Protein AF-A0A8K1FCR8-F1 (afdb_monomer)

Foldseek 3Di:
DDDDDDDDDDDDDDDPPDDPVVVVVVVVVPPPQPPQKAKAKDWDWDDDPNDIFIKIWIWIARPLVRFIAIDIDGLVLLVVLLVQLLVQLVPCPDPLSVVVNVVSVPQDRPDDPPVCCPPPVNVVVSRVSSRVNLRVLVSCLLVVSCPVPPSSNVSSCCSNACVRRVHDPCSRRPDCPVVVVVVVVVVVVVVVVVCVVVVPPPPPDDDDDDDDDDDDDPDDPDDQDPQADPPPRHGPVPDPPDPVPPPPDDDPDDDDDDDDDPQADPPPRDGPVPDPVPVPPDDDDDDDDDDDDDDDDDDDD

Solvent-accessible surface area (backbone atoms only — not comparable to full-atom values): 19787 Å² total; per-residue (Å²): 134,89,82,88,87,82,90,80,90,74,88,76,84,87,82,92,79,84,78,69,74,70,57,63,62,61,67,69,70,67,79,82,65,88,61,45,55,45,50,48,52,49,78,47,84,47,72,57,96,92,45,76,47,61,42,33,40,38,43,37,32,24,64,76,80,65,26,72,50,75,38,79,43,42,69,68,51,58,54,48,49,56,49,53,53,39,64,68,28,70,76,70,86,48,69,62,33,47,55,48,35,54,57,64,66,66,59,80,70,83,75,90,47,87,92,53,61,82,38,68,71,54,44,50,55,46,36,56,44,51,23,54,51,52,32,53,58,51,44,42,58,74,70,45,65,34,75,93,32,67,69,50,35,55,53,50,48,46,48,46,37,45,69,66,52,68,41,59,67,57,64,57,59,52,68,60,64,65,57,52,51,53,53,48,53,51,48,52,51,50,50,53,50,50,39,60,70,68,68,54,76,73,87,71,78,84,82,87,78,87,84,80,92,76,81,89,76,80,81,69,81,86,84,70,58,94,61,37,34,90,86,77,70,35,45,57,94,73,53,82,76,76,78,84,76,80,80,86,83,86,86,88,79,91,80,92,80,79,87,78,82,84,55,53,35,98,87,72,79,30,45,66,94,71,35,67,87,69,67,75,78,67,88,77,89,90,82,87,82,88,86,81,92,84,78,92,81,84,83,89,130

InterPro domains:
  IPR001683 Phox homology [PF00787] (67-142)
  IPR001683 Phox homology [PS50195] (34-171)
  IPR036871 PX domain superfamily [G3DSA:3.30.1520.10] (35-172)
  IPR036871 PX domain superfamily [SSF64268] (35-144)

Radius of gyration: 33.46 Å; Cα contacts (8 Å, |Δi|>4): 222; chains: 1; bounding box: 132×80×93 Å

Secondary structure (DSSP, 8-state):
-----------------SSSTTTTTTSSSSSS-TTSEEEEEEEEEEEETTEEEEEEEEEEEETTT--EEEEEEEHHHHHHHHHHHHHHHTT---HHHHHHHHHHHHS------TTTTT-HHHHHHHHHHHHHHHHHHHHHHHTTTTTT-HHHHHHHHIIIIIIIS---HHHHS--THHHHHHHHHHHHHHHHHHHHHTT-----------PPP------------TTB-TTT-SBGGG----STT--SS------PPP---TTB-TTTSSBGGG-HHHHTT----------------PPP-

Sequence (301 aa):
MAAKGEEGQRGWPGNWQTSAETTERHDKETMYDEDVIAVSITASKESAADQKYTMYTAFVRNLASGSKVIVRRRYSDFFKLRKDLIDFVSWGHCKACDDYQQLISGYHFPRRRLLRSSQPGVVKERMDSLALFLRHVLRHIYFKTFDDCEHARLNVENRVLKEFMEIEYEDLFPRTTARAHILQALEEKRQLQQVKAAGLRAKSAAYAMQRPEAPQETTRPIVVDADTCHRCLQKWTHCYCNEEDDRIDMQRYRRPSTASDSSQCSRCDREWDQCYCCQQNSPTTSSVCSLSSRGRKVPVL

Organism: Pythium oligandrum (NCBI:txid41045)

Nearest PDB structures (foldseek):
  5exc-assembly1_C  TM=4.906E-01  e=7.043E-01  Dendronephthya sp. SSAL-2002
  2g5z-assembly1_A  TM=5.132E-01  e=7.924E-01  Aequorea victoria
  6lof-assembly1_D  TM=5.228E-01  e=8.914E-01  Zoanthus sp.
  6gp1-assembly1_A  TM=4.529E-01  e=6.641E-01  Lobophyllia hemprichii
  1xmz-assembly1_B  TM=5.052E-01  e=1.064E+00  Anemonia sulcata

Structure (mmCIF, N/CA/C/O backbone):
data_AF-A0A8K1FCR8-F1
#
_entry.id   AF-A0A8K1FCR8-F1
#
loop_
_atom_site.group_PDB
_atom_site.id
_atom_site.type_symbol
_atom_site.label_atom_id
_atom_site.label_alt_id
_atom_site.label_comp_id
_atom_site.label_asym_id
_atom_site.label_entity_id
_atom_site.label_seq_id
_atom_site.pdbx_PDB_ins_code
_atom_site.Cartn_x
_atom_site.Cartn_y
_atom_site.Cartn_z
_atom_site.occupancy
_atom_site.B_iso_or_equiv
_atom_site.auth_seq_id
_atom_site.auth_comp_id
_atom_site.auth_asym_id
_atom_site.auth_atom_id
_atom_site.pdbx_PDB_model_num
ATOM 1 N N . MET A 1 1 ? 0.132 -57.540 -62.887 1.00 42.50 1 MET A N 1
ATOM 2 C CA . MET A 1 1 ? 1.497 -57.243 -63.377 1.00 42.50 1 MET A CA 1
ATOM 3 C C . MET A 1 1 ? 1.955 -56.004 -62.616 1.00 42.50 1 MET A C 1
ATOM 5 O O . MET A 1 1 ? 1.268 -55.003 -62.711 1.00 42.50 1 MET A O 1
ATOM 9 N N . ALA A 1 2 ? 2.763 -56.160 -61.557 1.00 43.69 2 ALA A N 1
ATOM 10 C C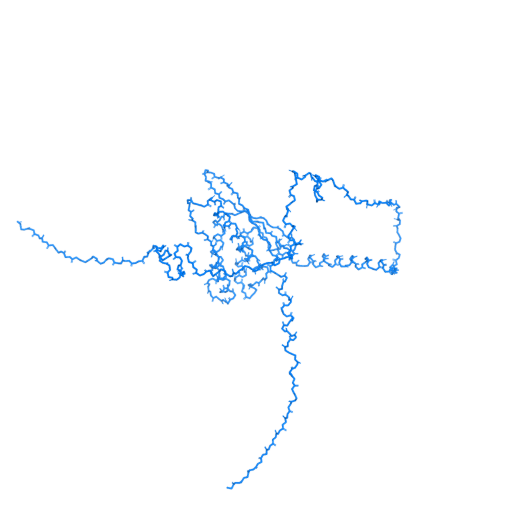A . ALA A 1 2 ? 4.232 -55.976 -61.569 1.00 43.69 2 ALA A CA 1
ATOM 11 C C . ALA A 1 2 ? 4.599 -54.555 -62.054 1.00 43.69 2 ALA A C 1
ATOM 13 O O . ALA A 1 2 ? 4.249 -54.221 -63.175 1.00 43.69 2 ALA A O 1
ATOM 14 N N . ALA A 1 3 ? 5.191 -53.652 -61.267 1.00 45.56 3 ALA A N 1
ATOM 15 C CA . ALA A 1 3 ? 6.544 -53.666 -60.683 1.00 45.56 3 ALA A CA 1
ATOM 16 C C . ALA A 1 3 ? 6.659 -52.459 -59.699 1.00 45.56 3 ALA A C 1
ATOM 18 O O . ALA A 1 3 ? 6.025 -51.441 -59.946 1.00 45.56 3 ALA A O 1
ATOM 19 N N . LYS A 1 4 ? 7.184 -52.604 -58.468 1.00 48.09 4 LYS A N 1
ATOM 20 C CA . LYS A 1 4 ? 8.591 -52.472 -57.992 1.00 48.09 4 LYS A CA 1
ATOM 21 C C . LYS A 1 4 ? 9.209 -51.054 -58.042 1.00 48.09 4 LYS A C 1
ATOM 23 O O . LYS A 1 4 ? 9.258 -50.458 -59.106 1.00 48.09 4 LYS A O 1
ATOM 28 N N . GLY A 1 5 ? 9.837 -50.683 -56.913 1.00 44.00 5 GLY A N 1
ATOM 29 C CA . GLY A 1 5 ? 10.927 -49.693 -56.762 1.00 44.00 5 GLY A CA 1
ATOM 30 C C . GLY A 1 5 ? 10.448 -48.291 -56.359 1.00 44.00 5 GLY A C 1
ATOM 31 O O . GLY A 1 5 ? 9.470 -47.827 -56.915 1.00 44.00 5 GLY A O 1
ATOM 32 N N . GLU A 1 6 ? 11.028 -47.558 -55.406 1.00 53.56 6 GLU A N 1
ATOM 33 C CA . GLU A 1 6 ? 12.378 -47.607 -54.835 1.00 53.56 6 GLU A CA 1
ATOM 34 C C . GLU A 1 6 ? 12.419 -47.037 -53.404 1.00 53.56 6 GLU A C 1
ATOM 36 O O . GLU A 1 6 ? 11.652 -46.150 -53.025 1.00 53.56 6 GLU A O 1
ATOM 41 N N . GLU A 1 7 ? 13.362 -47.575 -52.632 1.00 47.62 7 GLU A N 1
ATOM 42 C CA . GLU A 1 7 ? 13.852 -47.080 -51.349 1.00 47.62 7 GLU A CA 1
ATOM 43 C C . GLU A 1 7 ? 14.543 -45.716 -51.482 1.00 47.62 7 GLU A C 1
ATOM 45 O O . GLU A 1 7 ? 15.283 -45.457 -52.427 1.00 47.62 7 GLU A O 1
ATOM 50 N N . GLY A 1 8 ? 14.384 -44.873 -50.461 1.00 48.50 8 GLY A N 1
ATOM 51 C CA . GLY A 1 8 ? 15.126 -43.625 -50.308 1.00 48.50 8 GLY A CA 1
ATOM 52 C C . GLY A 1 8 ? 15.407 -43.322 -48.842 1.00 48.50 8 GLY A C 1
ATOM 53 O O . GLY A 1 8 ? 14.833 -42.397 -48.273 1.00 48.50 8 GLY A O 1
ATOM 54 N N . GLN A 1 9 ? 16.286 -44.115 -48.226 1.00 49.34 9 GLN A N 1
ATOM 55 C CA . GLN A 1 9 ? 16.904 -43.806 -46.936 1.00 49.34 9 GLN A CA 1
ATOM 56 C C . GLN A 1 9 ? 17.753 -42.529 -47.053 1.00 49.34 9 GLN A C 1
ATOM 58 O O . GLN A 1 9 ? 18.735 -42.495 -47.792 1.00 49.34 9 GLN A O 1
ATOM 63 N N . ARG A 1 10 ? 17.429 -41.496 -46.270 1.00 51.38 10 ARG A N 1
ATOM 64 C CA . ARG A 1 10 ? 18.399 -40.480 -45.838 1.00 51.38 10 ARG A CA 1
ATOM 65 C C . ARG A 1 10 ? 18.198 -40.206 -44.356 1.00 51.38 10 ARG A C 1
ATOM 67 O O . ARG A 1 10 ? 17.257 -39.527 -43.956 1.00 51.38 10 ARG A O 1
ATOM 74 N N . GLY A 1 11 ? 19.091 -40.794 -43.564 1.00 43.59 11 GLY A N 1
ATOM 75 C CA . GLY A 1 11 ? 19.256 -40.482 -42.156 1.00 43.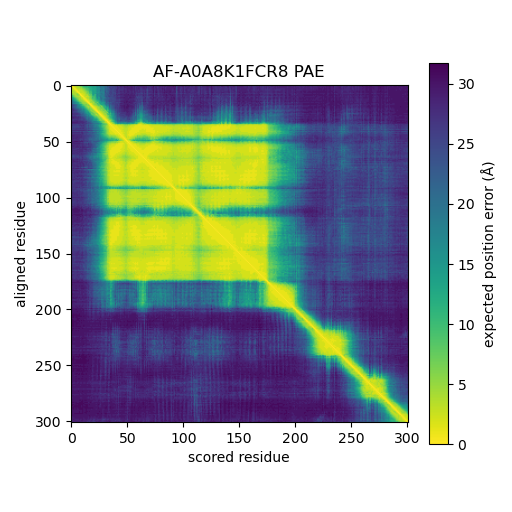59 11 GLY A CA 1
ATOM 76 C C . GLY A 1 11 ? 19.719 -39.042 -41.964 1.00 43.59 11 GLY A C 1
ATOM 77 O O . GLY A 1 11 ? 20.535 -38.531 -42.730 1.00 43.59 11 GLY A O 1
ATOM 78 N N . TRP A 1 12 ? 19.204 -38.417 -40.913 1.00 49.84 12 TRP A N 1
ATOM 79 C CA . TRP A 1 12 ? 19.770 -37.208 -40.335 1.00 49.84 12 TRP A CA 1
ATOM 80 C C . TRP A 1 12 ? 20.316 -37.559 -38.947 1.00 49.84 12 TRP A C 1
ATOM 82 O O . TRP A 1 12 ? 19.635 -38.266 -38.197 1.00 49.84 12 TRP A O 1
ATOM 92 N N . PRO A 1 13 ? 21.546 -37.137 -38.615 1.00 50.22 13 PRO A N 1
ATOM 93 C CA . PRO A 1 13 ? 22.158 -37.437 -37.332 1.00 50.22 13 PRO A CA 1
ATOM 94 C C . PRO A 1 13 ? 21.439 -36.692 -36.207 1.00 50.22 13 PRO A C 1
ATOM 96 O O . PRO A 1 13 ? 20.970 -35.565 -36.370 1.00 50.22 13 PRO A O 1
ATOM 99 N N . GLY A 1 14 ? 21.354 -37.365 -35.061 1.00 47.47 14 GLY A N 1
ATOM 100 C CA . GLY A 1 14 ? 20.744 -36.843 -33.853 1.00 47.47 14 GLY A CA 1
ATOM 101 C C . GLY A 1 14 ? 21.418 -35.566 -33.366 1.00 47.47 14 GLY A C 1
ATOM 102 O O . GLY A 1 14 ? 22.641 -35.469 -33.317 1.00 47.47 14 GLY A O 1
ATOM 103 N N . ASN A 1 15 ? 20.585 -34.621 -32.945 1.00 47.72 15 ASN A N 1
ATOM 104 C CA . ASN A 1 15 ? 20.992 -33.484 -32.138 1.00 47.72 15 ASN A CA 1
ATOM 105 C C . ASN A 1 15 ? 20.126 -33.488 -30.869 1.00 47.72 15 ASN A C 1
ATOM 107 O O . ASN A 1 15 ? 19.121 -32.791 -30.780 1.00 47.72 15 ASN A O 1
ATOM 111 N N . TRP A 1 16 ? 20.471 -34.364 -29.919 1.00 47.19 16 TRP A N 1
ATOM 112 C CA . TRP A 1 16 ? 19.817 -34.489 -28.604 1.00 47.19 16 TRP A CA 1
ATOM 113 C C . TRP A 1 16 ? 20.656 -33.851 -27.488 1.00 47.19 16 TRP A C 1
ATOM 115 O O . TRP A 1 16 ? 20.663 -34.315 -26.353 1.00 47.19 16 TRP A O 1
ATOM 125 N N . GLN A 1 17 ? 21.382 -32.779 -27.795 1.00 48.88 17 GLN A N 1
ATOM 126 C CA . GLN A 1 17 ? 22.123 -31.997 -26.810 1.00 48.88 17 GLN A CA 1
ATOM 127 C C . GLN A 1 17 ? 21.881 -30.517 -27.080 1.00 48.88 17 GLN A C 1
ATOM 129 O O . GLN A 1 17 ? 22.577 -29.938 -27.897 1.00 48.88 17 GLN A O 1
ATOM 134 N N . THR A 1 18 ? 20.850 -29.964 -26.428 1.00 52.72 18 THR A N 1
ATOM 135 C CA . THR A 1 18 ? 20.756 -28.593 -25.871 1.00 52.72 18 THR A CA 1
ATOM 136 C C . THR A 1 18 ? 19.293 -28.294 -25.514 1.00 52.72 18 THR A C 1
ATOM 138 O O . THR A 1 18 ? 18.638 -27.460 -26.135 1.00 52.72 18 THR A O 1
ATOM 141 N N . SER A 1 19 ? 18.728 -29.007 -24.537 1.00 47.22 19 SER A N 1
ATOM 142 C CA . SER A 1 19 ? 17.412 -28.642 -23.967 1.00 47.22 19 SER A CA 1
ATOM 143 C C . SER A 1 19 ? 17.383 -28.655 -22.438 1.00 47.22 19 SER A C 1
ATOM 145 O O . SER A 1 19 ? 16.357 -28.342 -21.851 1.00 47.22 19 SER A O 1
ATOM 147 N N . ALA A 1 20 ? 18.506 -28.970 -21.786 1.00 44.88 20 ALA A N 1
ATOM 148 C CA . ALA A 1 20 ? 18.629 -28.910 -20.329 1.00 44.88 20 ALA A CA 1
ATOM 149 C C . ALA A 1 20 ? 19.237 -27.584 -19.828 1.00 44.88 20 ALA A C 1
ATOM 151 O O . ALA A 1 20 ? 19.007 -27.195 -18.692 1.00 44.88 20 ALA A O 1
ATOM 152 N N . GLU A 1 21 ? 19.965 -26.850 -20.676 1.00 43.34 21 GLU A N 1
ATOM 153 C CA . GLU A 1 21 ? 20.761 -25.688 -20.241 1.00 43.34 21 GLU A CA 1
ATOM 154 C C . GLU A 1 21 ? 20.010 -24.346 -20.332 1.00 43.34 21 GLU A C 1
ATOM 156 O O . GLU A 1 21 ? 20.458 -23.329 -19.806 1.00 43.34 21 GLU A O 1
ATOM 161 N N . THR A 1 22 ? 18.839 -24.326 -20.977 1.00 42.88 22 THR A N 1
ATOM 162 C CA . THR A 1 22 ? 17.981 -23.129 -21.062 1.00 42.88 22 THR A CA 1
ATOM 163 C C . THR A 1 22 ? 16.969 -23.051 -19.919 1.00 42.88 22 THR A C 1
ATOM 165 O O . THR A 1 22 ? 16.527 -21.957 -19.581 1.00 42.88 22 THR A O 1
ATOM 168 N N . THR A 1 23 ? 16.652 -24.178 -19.277 1.00 44.38 23 THR A N 1
ATOM 169 C CA . THR A 1 23 ? 15.717 -24.228 -18.143 1.00 44.38 23 THR A CA 1
ATOM 170 C C . THR A 1 23 ? 16.413 -23.845 -16.830 1.00 44.38 23 THR A C 1
ATOM 172 O O . THR A 1 23 ? 15.870 -23.069 -16.053 1.00 44.38 23 THR A O 1
ATOM 175 N N . GLU A 1 24 ? 17.679 -24.235 -16.629 1.00 40.78 24 GLU A N 1
ATOM 176 C CA . GLU A 1 24 ? 18.436 -23.879 -15.411 1.00 40.78 24 GLU A CA 1
ATOM 177 C C . GLU A 1 24 ? 18.833 -22.393 -15.306 1.00 40.78 24 GLU A C 1
ATOM 179 O O . GLU A 1 24 ? 19.172 -21.923 -14.216 1.00 40.78 24 GLU A O 1
ATOM 184 N N . ARG A 1 25 ? 18.793 -21.625 -16.406 1.00 41.16 25 ARG A N 1
ATOM 185 C CA . ARG A 1 25 ? 19.007 -20.165 -16.356 1.00 41.16 25 ARG A CA 1
ATOM 186 C C . ARG A 1 25 ? 17.771 -19.385 -15.915 1.00 41.16 25 ARG A C 1
ATOM 188 O O . ARG A 1 25 ? 17.940 -18.276 -15.428 1.00 41.16 25 ARG A O 1
ATOM 195 N N . HIS A 1 26 ? 16.570 -19.945 -16.051 1.00 40.72 26 HIS A N 1
ATOM 196 C CA . HIS A 1 26 ? 15.336 -19.280 -15.618 1.00 40.72 26 HIS A CA 1
ATOM 197 C C . HIS A 1 26 ? 15.031 -19.506 -14.128 1.00 40.72 26 HIS A C 1
ATOM 199 O O . HIS A 1 26 ? 14.406 -18.661 -13.494 1.00 40.72 26 HIS A O 1
ATOM 205 N N . ASP A 1 27 ? 15.560 -20.578 -13.533 1.00 41.38 27 ASP A N 1
ATOM 206 C CA . ASP A 1 27 ? 15.278 -20.928 -12.133 1.00 41.38 27 ASP A CA 1
ATOM 207 C C . ASP A 1 27 ? 16.209 -20.251 -11.106 1.00 41.38 27 ASP A C 1
ATOM 209 O O . ASP A 1 27 ? 15.946 -20.296 -9.906 1.00 41.38 27 ASP A O 1
ATOM 213 N N . LYS A 1 28 ? 17.296 -19.593 -11.539 1.00 38.56 28 LYS A N 1
ATOM 214 C CA . LYS A 1 28 ? 18.229 -18.888 -10.630 1.00 38.56 28 LYS A CA 1
ATOM 215 C C . LYS A 1 28 ? 17.960 -17.391 -10.472 1.00 38.56 28 LYS A C 1
ATOM 217 O O . LYS A 1 28 ? 18.536 -16.776 -9.577 1.00 38.56 28 LYS A O 1
ATOM 222 N N . GLU A 1 29 ? 17.084 -16.813 -11.289 1.00 42.66 29 GLU A N 1
ATOM 223 C CA . GLU A 1 29 ? 16.755 -15.379 -11.246 1.00 42.66 29 GLU A CA 1
ATOM 224 C C . GLU A 1 29 ? 15.498 -15.080 -10.403 1.00 42.66 29 GLU A C 1
ATOM 226 O O . GLU A 1 29 ? 15.260 -13.941 -10.021 1.00 42.66 29 GLU A O 1
ATOM 231 N N . THR A 1 30 ? 14.737 -16.105 -10.004 1.00 43.88 30 THR A N 1
ATOM 232 C CA . THR A 1 30 ? 13.480 -15.964 -9.241 1.00 43.88 30 THR A CA 1
ATOM 233 C C . THR A 1 30 ? 13.647 -15.985 -7.717 1.00 43.88 30 THR A C 1
ATOM 235 O O . THR A 1 30 ? 12.693 -15.718 -6.991 1.00 43.88 30 THR A O 1
ATOM 238 N N . MET A 1 31 ? 14.848 -16.264 -7.193 1.00 40.16 31 MET A N 1
ATOM 239 C CA . MET A 1 31 ? 15.052 -16.442 -5.745 1.00 40.16 31 MET A CA 1
ATOM 240 C C . MET A 1 31 ? 15.269 -15.128 -4.964 1.00 40.16 31 MET A C 1
ATOM 242 O O . MET A 1 31 ? 15.242 -15.144 -3.736 1.00 40.16 31 MET A O 1
ATOM 246 N N . TYR A 1 32 ? 15.486 -13.989 -5.634 1.00 47.41 32 TYR A N 1
ATOM 247 C CA . TYR A 1 32 ? 15.910 -12.738 -4.977 1.00 47.41 32 TYR A CA 1
ATOM 248 C C . TYR A 1 32 ? 14.854 -11.621 -4.914 1.00 47.41 32 TYR A C 1
ATOM 250 O O . TYR A 1 32 ? 15.162 -10.548 -4.397 1.00 47.41 32 TYR A O 1
ATOM 258 N N . ASP A 1 33 ? 13.623 -11.849 -5.381 1.00 55.78 33 ASP A N 1
ATOM 259 C CA . ASP A 1 33 ? 12.670 -10.750 -5.642 1.00 55.78 33 ASP A CA 1
ATOM 260 C C . ASP A 1 33 ? 11.402 -10.749 -4.763 1.00 55.78 33 ASP A C 1
ATOM 262 O O . ASP A 1 33 ? 10.511 -9.910 -4.909 1.00 55.78 33 ASP A O 1
ATOM 266 N N . GLU A 1 34 ? 11.297 -11.674 -3.803 1.00 63.44 34 GLU A N 1
ATOM 267 C CA . GLU A 1 34 ? 10.088 -11.797 -2.973 1.00 63.44 34 GLU A CA 1
ATOM 268 C C . GLU A 1 34 ? 9.904 -10.644 -1.963 1.00 63.44 34 GLU A C 1
ATOM 270 O O . GLU A 1 34 ? 8.774 -10.347 -1.557 1.00 63.44 34 GLU A O 1
ATOM 275 N N . ASP A 1 35 ? 10.981 -9.930 -1.615 1.00 82.12 35 ASP A N 1
ATOM 276 C CA . ASP A 1 35 ? 10.994 -8.978 -0.497 1.00 82.12 35 ASP A CA 1
ATOM 277 C C . ASP A 1 35 ? 11.274 -7.517 -0.892 1.00 82.12 35 ASP A C 1
ATOM 279 O O . ASP A 1 35 ? 11.611 -6.702 -0.038 1.00 82.12 35 ASP A O 1
ATOM 283 N N . VAL A 1 36 ? 11.096 -7.112 -2.157 1.00 91.31 36 VAL A N 1
ATOM 284 C CA . VAL A 1 36 ? 11.389 -5.716 -2.561 1.00 91.31 36 VAL A CA 1
ATOM 285 C C . VAL A 1 36 ? 10.568 -4.679 -1.791 1.00 91.31 36 VAL A C 1
ATOM 287 O O . VAL A 1 36 ? 11.042 -3.567 -1.554 1.00 91.31 36 VAL A O 1
ATOM 290 N N . ILE A 1 37 ? 9.360 -5.033 -1.350 1.00 95.50 37 ILE A N 1
ATOM 291 C CA . ILE A 1 37 ? 8.493 -4.159 -0.559 1.00 95.50 37 ILE A CA 1
ATOM 292 C C . ILE A 1 37 ? 8.288 -4.757 0.831 1.00 95.50 37 ILE A C 1
ATOM 294 O O . ILE A 1 37 ? 7.663 -5.805 0.987 1.00 95.50 37 ILE A O 1
ATOM 298 N N . ALA A 1 38 ? 8.749 -4.040 1.852 1.00 96.81 38 ALA A N 1
ATOM 299 C CA . ALA A 1 38 ? 8.465 -4.344 3.246 1.00 96.81 38 ALA A CA 1
ATOM 300 C C . ALA A 1 38 ? 7.317 -3.460 3.748 1.00 96.81 38 ALA A C 1
ATOM 302 O O . ALA A 1 38 ? 7.327 -2.243 3.555 1.00 96.81 38 ALA A O 1
ATOM 303 N N . VAL A 1 39 ? 6.333 -4.068 4.412 1.00 97.81 39 VAL A N 1
ATOM 304 C CA . VAL A 1 39 ? 5.213 -3.361 5.045 1.00 97.81 39 VAL A CA 1
ATOM 305 C C . VAL A 1 39 ? 5.088 -3.831 6.484 1.00 97.81 39 VAL A C 1
ATOM 307 O O . VAL A 1 39 ? 4.941 -5.025 6.731 1.00 97.81 39 VAL A O 1
ATOM 310 N N . SER A 1 40 ? 5.096 -2.895 7.428 1.00 97.88 40 SER A N 1
ATOM 311 C CA . SER A 1 40 ? 4.706 -3.147 8.814 1.00 97.88 40 SER A CA 1
ATOM 312 C C . SER A 1 40 ? 3.556 -2.227 9.203 1.00 97.88 40 SER A C 1
ATOM 314 O O . SER A 1 40 ? 3.438 -1.107 8.706 1.00 97.88 40 SER A O 1
ATOM 316 N N . ILE A 1 41 ? 2.660 -2.706 10.062 1.00 98.06 41 ILE A N 1
ATOM 317 C CA . ILE A 1 41 ? 1.513 -1.928 10.529 1.00 98.06 41 ILE A CA 1
ATOM 318 C C . ILE A 1 41 ? 1.536 -1.895 12.046 1.00 98.06 41 ILE A C 1
ATOM 320 O O . ILE A 1 41 ? 1.703 -2.931 12.679 1.00 98.06 41 ILE A O 1
ATOM 324 N N . THR A 1 42 ? 1.325 -0.713 12.620 1.00 98.00 42 THR A N 1
ATOM 325 C CA . THR A 1 42 ? 1.033 -0.529 14.046 1.00 98.00 42 THR A CA 1
ATOM 326 C C . THR A 1 42 ? -0.391 -0.015 14.228 1.00 98.00 42 THR A C 1
ATOM 328 O O . THR A 1 42 ? -1.007 0.486 13.287 1.00 98.00 42 THR A O 1
ATOM 331 N N . ALA A 1 43 ? -0.943 -0.160 15.433 1.00 96.69 43 ALA A N 1
ATOM 332 C CA . ALA A 1 43 ? -2.287 0.304 15.750 1.00 96.69 43 ALA A CA 1
ATOM 333 C C . ALA A 1 43 ? -2.284 1.195 16.996 1.00 96.69 43 ALA A C 1
ATOM 335 O O . ALA A 1 43 ? -1.666 0.863 18.008 1.00 96.69 43 ALA A O 1
ATOM 336 N N . SER A 1 44 ? -3.028 2.297 16.943 1.00 95.94 44 SER A N 1
ATOM 337 C CA . SER A 1 44 ? -3.275 3.199 18.069 1.00 95.94 44 SER A CA 1
ATOM 338 C C . SER A 1 44 ? -4.776 3.336 18.324 1.00 95.94 44 SER A C 1
ATOM 340 O O . SER A 1 44 ? -5.608 3.224 17.418 1.00 95.94 44 SER A O 1
ATOM 342 N N . LYS A 1 45 ? -5.150 3.552 19.589 1.00 93.56 45 LYS A N 1
ATOM 343 C CA . LYS A 1 45 ? -6.517 3.937 19.956 1.00 93.56 45 LYS A CA 1
ATOM 344 C C . LYS A 1 45 ? -6.605 5.454 19.925 1.00 93.56 45 LYS A C 1
ATOM 346 O O . LYS A 1 45 ? -5.813 6.123 20.578 1.00 93.56 45 LYS A O 1
ATOM 351 N N . GLU A 1 46 ? -7.583 5.968 19.202 1.00 92.88 46 GLU A N 1
ATOM 352 C CA . GLU A 1 46 ? -7.854 7.394 19.091 1.00 92.88 46 GLU A CA 1
ATOM 353 C C . GLU A 1 46 ? -9.287 7.693 19.512 1.00 92.88 46 GLU A C 1
ATOM 355 O O . GLU A 1 46 ? -10.167 6.826 19.486 1.00 92.88 46 GLU A O 1
ATOM 360 N N . SER A 1 47 ? -9.507 8.936 19.920 1.00 89.44 47 SER A N 1
ATOM 361 C CA . SER A 1 47 ? -10.811 9.452 20.301 1.00 89.44 47 SER A CA 1
ATOM 362 C C . SER A 1 47 ? -11.018 10.811 19.653 1.00 89.44 47 SER A C 1
ATOM 364 O O . SER A 1 47 ? -10.240 11.729 19.906 1.00 89.44 47 SER A O 1
ATOM 366 N N . ALA A 1 48 ? -12.074 10.944 18.857 1.00 89.06 48 ALA A N 1
ATOM 367 C CA . ALA A 1 48 ? -12.516 12.221 18.310 1.00 89.06 48 ALA A CA 1
ATOM 368 C C . ALA A 1 48 ? -14.011 12.375 18.586 1.00 89.06 48 ALA A C 1
ATOM 370 O O . ALA A 1 48 ? -14.768 11.441 18.330 1.00 89.06 48 ALA A O 1
ATOM 371 N N . ALA A 1 49 ? -14.426 13.529 19.117 1.00 83.75 49 ALA A N 1
ATOM 372 C CA . ALA A 1 49 ? -15.833 13.849 19.391 1.00 83.75 49 ALA A CA 1
ATOM 373 C C . ALA A 1 49 ? -16.602 12.704 20.096 1.00 83.75 49 ALA A C 1
ATOM 375 O O . ALA A 1 49 ? -17.642 12.259 19.619 1.00 83.75 49 ALA A O 1
ATOM 376 N N . ASP A 1 50 ? -16.043 12.188 21.198 1.00 85.06 50 ASP A N 1
ATOM 377 C CA . ASP A 1 50 ? -16.588 11.080 22.013 1.00 85.06 50 ASP A CA 1
ATOM 378 C C . ASP A 1 50 ? -16.653 9.694 21.324 1.00 85.06 50 ASP A C 1
ATOM 380 O O . ASP A 1 50 ? -17.020 8.685 21.925 1.00 85.06 50 ASP A O 1
ATOM 384 N N . GLN A 1 51 ? -16.198 9.581 20.073 1.00 84.56 51 GLN A N 1
ATOM 385 C CA . GLN A 1 51 ? -16.090 8.303 19.373 1.00 84.56 51 GLN A CA 1
ATOM 386 C C . GLN A 1 51 ? -14.675 7.737 19.472 1.00 84.56 51 GLN A C 1
ATOM 388 O O . GLN A 1 51 ? -13.703 8.348 19.026 1.00 84.56 51 GLN A O 1
ATOM 393 N N . LYS A 1 52 ? -14.563 6.523 20.022 1.00 87.69 52 LYS A N 1
ATOM 394 C CA . LYS A 1 52 ? -13.308 5.762 20.082 1.00 87.69 52 LYS A CA 1
ATOM 395 C C . LYS A 1 52 ? -13.153 4.901 18.834 1.00 87.69 52 LYS A C 1
ATOM 397 O O . LYS A 1 52 ? -14.036 4.105 18.514 1.00 87.69 52 LYS A O 1
ATOM 402 N N . TYR A 1 53 ? -12.012 5.001 18.165 1.00 88.50 53 TYR A N 1
ATOM 403 C CA . TYR A 1 53 ? -11.685 4.177 17.004 1.00 88.50 53 TYR A CA 1
ATOM 404 C C . TYR A 1 53 ? -10.215 3.745 17.019 1.00 88.50 53 TYR A C 1
ATOM 406 O O . TYR A 1 53 ? -9.388 4.274 17.756 1.00 88.50 53 TYR A O 1
ATOM 414 N N . THR A 1 54 ? -9.896 2.724 16.224 1.00 92.50 54 THR A N 1
ATOM 415 C CA . THR A 1 54 ? -8.520 2.251 16.036 1.00 92.50 54 THR A CA 1
ATOM 416 C C . THR A 1 54 ? -7.976 2.816 14.734 1.00 92.50 54 THR A C 1
ATOM 418 O O . THR A 1 54 ? -8.577 2.597 13.676 1.00 92.50 54 THR A O 1
ATOM 421 N N . MET A 1 55 ? -6.853 3.520 14.820 1.00 96.44 55 MET A N 1
ATOM 422 C CA . MET A 1 55 ? -6.085 3.982 13.671 1.00 96.44 55 MET A CA 1
ATOM 423 C C . MET A 1 55 ? -4.934 3.011 13.415 1.00 96.44 55 MET A C 1
ATOM 425 O O . MET A 1 55 ? -4.306 2.535 14.359 1.00 96.44 55 MET A O 1
ATOM 429 N N . TYR A 1 56 ? -4.677 2.706 12.148 1.00 97.44 56 TYR A N 1
ATOM 430 C CA . TYR A 1 56 ? -3.575 1.856 11.716 1.00 97.44 56 TYR A CA 1
ATOM 431 C C . TYR A 1 56 ? -2.552 2.726 10.994 1.00 97.44 56 TYR A C 1
ATOM 433 O O . TYR A 1 56 ? -2.907 3.475 10.084 1.00 97.44 56 TYR A O 1
ATOM 441 N N . THR A 1 57 ? -1.292 2.625 11.398 1.00 98.56 57 THR A N 1
ATOM 442 C CA . THR A 1 57 ? -0.174 3.314 10.755 1.00 98.56 57 THR A CA 1
ATOM 443 C C . THR A 1 57 ? 0.616 2.282 9.972 1.00 98.56 57 THR A C 1
ATOM 445 O O . THR A 1 57 ? 1.199 1.381 10.572 1.00 98.56 57 THR A O 1
ATOM 448 N N . ALA A 1 58 ? 0.607 2.387 8.647 1.00 98.50 58 ALA A N 1
ATOM 449 C CA . ALA A 1 58 ? 1.393 1.535 7.769 1.00 98.50 58 ALA A CA 1
ATOM 450 C C . ALA A 1 58 ? 2.735 2.201 7.461 1.00 98.50 58 ALA A C 1
ATOM 452 O O . ALA A 1 58 ? 2.771 3.332 6.979 1.00 98.50 58 ALA A O 1
ATOM 453 N N . PHE A 1 59 ? 3.820 1.482 7.726 1.00 98.44 59 PHE A N 1
ATOM 454 C CA . PHE A 1 59 ? 5.183 1.834 7.359 1.00 98.44 59 PHE A CA 1
ATOM 455 C C . PHE A 1 59 ? 5.563 0.980 6.158 1.00 98.44 59 PHE A C 1
ATOM 457 O O . PHE A 1 59 ? 5.692 -0.240 6.261 1.00 98.44 59 PHE A O 1
ATOM 464 N N . VAL A 1 60 ? 5.716 1.625 5.012 1.00 98.38 60 VAL A N 1
ATOM 465 C CA . VAL A 1 60 ? 6.077 0.986 3.753 1.00 98.38 60 VAL A CA 1
ATOM 466 C C . VAL A 1 60 ? 7.516 1.350 3.436 1.00 98.38 60 VAL A C 1
ATOM 468 O O . VAL A 1 60 ? 7.889 2.523 3.475 1.00 98.38 60 VAL A O 1
ATOM 471 N N . ARG A 1 61 ? 8.334 0.353 3.107 1.00 96.75 61 ARG A N 1
ATOM 472 C CA . ARG A 1 61 ? 9.705 0.549 2.649 1.00 96.75 61 ARG A CA 1
ATOM 473 C C . ARG A 1 61 ? 9.927 -0.204 1.350 1.00 96.75 61 ARG A C 1
ATOM 475 O O . ARG A 1 61 ? 9.751 -1.417 1.298 1.00 96.75 61 ARG A O 1
ATOM 482 N N . ASN A 1 62 ? 10.390 0.511 0.336 1.00 94.94 62 ASN A N 1
ATOM 483 C CA . ASN A 1 62 ? 10.991 -0.106 -0.831 1.00 94.94 62 ASN A CA 1
ATOM 484 C C . ASN A 1 62 ? 12.439 -0.471 -0.472 1.00 94.94 62 ASN A C 1
ATOM 486 O O . ASN A 1 62 ? 13.273 0.409 -0.254 1.00 94.94 62 ASN A O 1
ATOM 490 N N . LEU A 1 63 ? 12.734 -1.763 -0.338 1.00 90.81 63 LEU A N 1
ATOM 491 C CA . LEU A 1 63 ? 14.069 -2.262 -0.004 1.00 90.81 63 LEU A CA 1
ATOM 492 C C . LEU A 1 63 ? 15.059 -2.037 -1.145 1.00 90.81 63 LEU A C 1
ATOM 494 O O . LEU A 1 63 ? 16.257 -1.904 -0.890 1.00 90.81 63 LEU A O 1
ATOM 498 N N . ALA A 1 64 ? 14.569 -1.950 -2.385 1.00 87.06 64 ALA A N 1
ATOM 499 C CA . ALA A 1 64 ? 15.424 -1.683 -3.519 1.00 87.06 64 ALA A CA 1
ATOM 500 C C . ALA A 1 64 ? 15.897 -0.222 -3.532 1.00 87.06 64 ALA A C 1
ATOM 502 O O . ALA A 1 64 ? 17.094 0.031 -3.610 1.00 87.06 64 ALA A O 1
ATOM 503 N N . SER A 1 65 ? 15.000 0.755 -3.434 1.00 88.00 65 SER A N 1
ATOM 504 C CA . SER A 1 65 ? 15.398 2.173 -3.459 1.00 88.00 65 SER A CA 1
ATOM 505 C C . SER A 1 65 ? 15.814 2.725 -2.095 1.00 88.00 65 SER A C 1
ATOM 507 O O . SER A 1 65 ? 16.494 3.744 -2.017 1.00 88.00 65 SER A O 1
ATOM 509 N N . GLY A 1 66 ? 15.384 2.085 -1.009 1.00 89.56 66 GLY A N 1
ATOM 510 C CA . GLY A 1 66 ? 15.452 2.643 0.336 1.00 89.56 66 GLY A CA 1
ATOM 511 C C . GLY A 1 66 ? 14.337 3.647 0.653 1.00 89.56 66 GLY A C 1
ATOM 512 O O . GLY A 1 66 ? 14.299 4.111 1.796 1.00 89.56 66 GLY A O 1
ATOM 513 N N . SER A 1 67 ? 13.434 3.949 -0.295 1.00 93.88 67 SER A N 1
ATOM 514 C CA . SER A 1 67 ? 12.283 4.843 -0.096 1.00 93.88 67 SER A CA 1
ATOM 515 C C . SER A 1 67 ? 11.399 4.355 1.045 1.00 93.88 67 SER A C 1
ATOM 517 O O . SER A 1 67 ? 11.190 3.151 1.218 1.00 93.88 67 SER A O 1
ATOM 519 N N . LYS A 1 68 ? 10.866 5.297 1.825 1.00 96.56 68 LYS A N 1
ATOM 520 C CA . LYS A 1 68 ? 10.002 5.023 2.975 1.00 96.56 68 LYS A CA 1
ATOM 521 C C . LYS A 1 68 ? 8.781 5.922 2.926 1.00 96.56 68 LYS A C 1
ATOM 523 O O . LYS A 1 68 ? 8.920 7.121 2.717 1.00 96.56 68 LYS A O 1
ATOM 528 N N . VAL A 1 69 ? 7.615 5.345 3.182 1.00 97.81 69 VAL A N 1
ATOM 529 C CA . VAL A 1 69 ? 6.338 6.057 3.253 1.00 97.81 69 VAL A CA 1
ATOM 530 C C . VAL A 1 69 ? 5.593 5.613 4.502 1.00 97.81 69 VAL A C 1
ATOM 532 O O . VAL A 1 69 ? 5.629 4.441 4.878 1.00 97.81 69 VAL A O 1
ATOM 535 N N . ILE A 1 70 ? 4.930 6.560 5.161 1.00 98.06 70 ILE A N 1
ATOM 536 C CA . ILE A 1 70 ? 4.123 6.307 6.352 1.00 98.06 70 ILE A CA 1
ATOM 537 C C . ILE A 1 70 ? 2.727 6.850 6.088 1.00 98.06 70 ILE A C 1
ATOM 539 O O . ILE A 1 70 ? 2.579 8.033 5.801 1.00 98.06 70 ILE A O 1
ATOM 543 N N . VAL A 1 71 ? 1.706 6.008 6.224 1.00 98.19 71 VAL A N 1
ATOM 544 C CA . VAL A 1 71 ? 0.311 6.417 6.030 1.00 98.19 71 VAL A CA 1
ATOM 545 C C . VAL A 1 71 ? -0.565 5.954 7.188 1.00 98.19 71 VAL A C 1
ATOM 547 O O . VAL A 1 71 ? -0.405 4.850 7.709 1.00 98.19 71 VAL A O 1
ATOM 550 N N . ARG A 1 72 ? -1.502 6.810 7.611 1.00 98.06 72 ARG A N 1
ATOM 551 C CA . ARG A 1 72 ? -2.453 6.533 8.697 1.00 98.06 72 ARG A CA 1
ATOM 552 C C . ARG A 1 72 ? -3.855 6.357 8.136 1.00 98.06 72 ARG A C 1
ATOM 554 O O . ARG A 1 72 ? -4.375 7.252 7.469 1.00 98.06 72 ARG A O 1
ATOM 561 N N . ARG A 1 73 ? -4.463 5.202 8.405 1.00 97.75 73 ARG A N 1
ATOM 562 C CA . ARG A 1 73 ? -5.776 4.805 7.878 1.00 97.75 73 ARG A CA 1
ATOM 563 C C . ARG A 1 73 ? -6.581 4.029 8.907 1.00 97.75 73 ARG A C 1
ATOM 565 O O . ARG A 1 73 ? -6.042 3.295 9.735 1.00 97.75 73 ARG A O 1
ATOM 572 N N . ARG A 1 74 ? -7.904 4.135 8.835 1.00 95.00 74 ARG A N 1
ATOM 573 C CA . ARG A 1 74 ? -8.809 3.272 9.601 1.00 95.00 74 ARG A CA 1
ATOM 574 C C . ARG A 1 74 ? -8.991 1.947 8.872 1.00 95.00 74 ARG A C 1
ATOM 576 O O . ARG A 1 74 ? -8.881 1.861 7.651 1.00 95.00 74 ARG A O 1
ATOM 583 N N . TYR A 1 75 ? -9.401 0.914 9.609 1.00 93.00 75 TYR A N 1
ATOM 584 C CA . TYR A 1 75 ? -9.759 -0.386 9.018 1.00 93.00 75 TYR A CA 1
ATOM 585 C C . TYR A 1 75 ? -10.807 -0.260 7.895 1.00 93.00 75 TYR A C 1
ATOM 587 O O . TYR A 1 75 ? -10.782 -0.998 6.911 1.00 93.00 75 TYR A O 1
ATOM 595 N N . SER A 1 76 ? -11.739 0.690 8.033 1.00 92.25 76 SER A N 1
ATOM 596 C CA . SER A 1 76 ? -12.751 0.973 7.016 1.00 92.25 76 SER A CA 1
ATOM 597 C C . SER A 1 76 ? -12.166 1.365 5.668 1.00 92.25 76 SER A C 1
ATOM 599 O O . SER A 1 76 ? -12.776 1.048 4.650 1.00 92.25 76 SER A O 1
ATOM 601 N N . ASP A 1 77 ? -11.017 2.031 5.677 1.00 96.69 77 ASP A N 1
ATOM 602 C CA . ASP A 1 77 ? -10.411 2.626 4.494 1.00 96.69 77 ASP A CA 1
ATOM 603 C C . ASP A 1 77 ? -9.708 1.535 3.681 1.00 96.69 77 ASP A C 1
ATOM 605 O O . ASP A 1 77 ? -9.897 1.466 2.473 1.00 96.69 77 ASP A O 1
ATOM 609 N N . PHE A 1 78 ? -9.032 0.588 4.344 1.00 96.38 78 PHE A N 1
ATOM 610 C CA . PHE A 1 78 ? -8.511 -0.625 3.697 1.00 96.38 78 PHE A CA 1
ATOM 611 C C . PHE A 1 78 ? -9.624 -1.497 3.109 1.00 96.38 78 PHE A C 1
ATOM 613 O O . PHE A 1 78 ? -9.493 -2.028 2.010 1.00 96.38 78 PHE A O 1
ATOM 620 N N . PHE A 1 79 ? -10.738 -1.647 3.832 1.00 93.44 79 PHE A N 1
ATOM 621 C CA . PHE A 1 79 ? -11.882 -2.403 3.322 1.00 93.44 79 PHE A CA 1
ATOM 622 C C . PHE A 1 79 ? -12.485 -1.739 2.077 1.00 93.44 79 PHE A C 1
ATOM 624 O O . PHE A 1 79 ? -12.851 -2.434 1.131 1.00 93.44 79 PHE A O 1
ATOM 631 N N . LYS A 1 80 ? -12.576 -0.400 2.076 1.00 95.69 80 LYS A N 1
ATOM 632 C CA . LYS A 1 80 ? -13.006 0.378 0.911 1.00 95.69 80 LYS A CA 1
ATOM 633 C C . LYS A 1 80 ? -12.030 0.174 -0.249 1.00 95.69 80 LYS A C 1
ATOM 635 O O . LYS A 1 80 ? -12.474 -0.240 -1.307 1.00 95.69 80 LYS A O 1
ATOM 640 N N . LEU A 1 81 ? -10.725 0.331 -0.006 1.00 97.69 81 LEU A N 1
ATOM 641 C CA . LEU A 1 81 ? -9.678 0.097 -1.002 1.00 97.69 81 LEU A CA 1
ATOM 642 C C . LEU A 1 81 ? -9.819 -1.282 -1.654 1.00 97.69 81 LEU A C 1
ATOM 644 O O . LEU A 1 81 ? -9.911 -1.363 -2.870 1.00 97.69 81 LEU A O 1
ATOM 648 N N . ARG A 1 82 ? -9.902 -2.363 -0.865 1.00 96.19 82 ARG A N 1
ATOM 649 C CA . ARG A 1 82 ? -10.079 -3.721 -1.405 1.00 96.19 82 ARG A CA 1
ATOM 650 C C . ARG A 1 82 ? -11.312 -3.829 -2.301 1.00 96.19 82 ARG A C 1
ATOM 652 O O . ARG A 1 82 ? -11.248 -4.489 -3.331 1.00 96.19 82 ARG A O 1
ATOM 659 N N . LYS A 1 83 ? -12.429 -3.223 -1.892 1.00 95.31 83 LYS A N 1
ATOM 660 C CA . LYS A 1 83 ? -13.656 -3.227 -2.689 1.00 95.31 83 LYS A CA 1
ATOM 661 C C . LYS A 1 83 ? -13.437 -2.513 -4.023 1.00 95.31 83 LYS A C 1
ATOM 663 O O . LYS A 1 83 ? -13.714 -3.107 -5.053 1.00 95.31 83 LYS A O 1
ATOM 668 N N . ASP A 1 84 ? -12.890 -1.302 -3.996 1.00 96.94 84 ASP A N 1
ATOM 669 C CA . ASP A 1 84 ? -12.667 -0.524 -5.217 1.00 96.94 84 ASP A CA 1
ATOM 670 C C . ASP A 1 84 ? -11.703 -1.247 -6.171 1.00 96.94 84 ASP A C 1
ATOM 672 O O . ASP A 1 84 ? -11.946 -1.293 -7.371 1.00 96.94 84 ASP A O 1
ATOM 676 N N . LEU A 1 85 ? -10.651 -1.883 -5.634 1.00 96.81 85 LEU A N 1
ATOM 677 C CA . LEU A 1 85 ? -9.720 -2.690 -6.425 1.00 96.81 85 LEU A CA 1
ATOM 678 C C . LEU A 1 85 ? -10.422 -3.848 -7.137 1.00 96.81 85 LEU A C 1
ATOM 680 O O . LEU A 1 85 ? -10.169 -4.053 -8.317 1.00 96.81 85 LEU A O 1
ATOM 684 N N . ILE A 1 86 ? -11.309 -4.576 -6.448 1.00 95.94 86 ILE A N 1
ATOM 685 C CA . ILE A 1 86 ? -12.121 -5.638 -7.062 1.00 95.94 86 ILE A CA 1
ATOM 686 C C . ILE A 1 86 ? -13.040 -5.046 -8.132 1.00 95.94 86 ILE A C 1
ATOM 688 O O . ILE A 1 86 ? -13.121 -5.589 -9.232 1.00 95.94 86 ILE A O 1
ATOM 692 N N . ASP A 1 87 ? -13.703 -3.930 -7.831 1.00 95.94 87 ASP A N 1
ATOM 693 C CA . ASP A 1 87 ? -14.650 -3.293 -8.744 1.00 95.94 87 ASP A CA 1
ATOM 694 C C . ASP A 1 87 ? -13.957 -2.873 -10.061 1.00 95.94 87 ASP A C 1
ATOM 696 O O . ASP A 1 87 ? -14.534 -3.090 -11.126 1.00 95.94 87 ASP A O 1
ATOM 700 N N . PHE A 1 88 ? -12.705 -2.391 -10.023 1.00 95.06 88 PHE A N 1
ATOM 701 C CA . PHE A 1 88 ? -11.925 -2.041 -11.225 1.00 95.06 88 PHE A CA 1
ATOM 702 C C . PHE A 1 88 ? -11.552 -3.233 -12.114 1.00 95.06 88 PHE A C 1
ATOM 704 O O . PHE A 1 88 ? -11.433 -3.081 -13.327 1.00 95.06 88 PHE A O 1
ATOM 711 N N . VAL A 1 89 ? -11.342 -4.418 -11.536 1.00 94.50 89 VAL A N 1
ATOM 712 C CA . VAL A 1 89 ? -10.884 -5.595 -12.300 1.00 94.50 89 VAL A CA 1
ATOM 713 C C . VAL A 1 89 ? -11.995 -6.593 -12.619 1.00 94.50 89 VAL A C 1
ATOM 715 O O . VAL A 1 89 ? -11.827 -7.421 -13.506 1.00 94.50 89 VAL A O 1
ATOM 718 N N . SER A 1 90 ? -13.158 -6.471 -11.974 1.00 93.00 90 SER A N 1
ATOM 719 C CA . SER A 1 90 ? -14.288 -7.412 -12.076 1.00 93.00 90 SER A CA 1
ATOM 720 C C . SER A 1 90 ? -15.005 -7.474 -13.430 1.00 93.00 90 SER A C 1
ATOM 722 O O . SER A 1 90 ? -15.958 -8.234 -13.592 1.00 93.00 90 SER A O 1
ATOM 724 N N . TRP A 1 91 ? -14.577 -6.675 -14.406 1.00 88.19 91 TRP A N 1
ATOM 725 C CA . TRP A 1 91 ? -15.264 -6.528 -15.690 1.00 88.19 91 TRP A CA 1
ATOM 726 C C . TRP A 1 91 ? -14.875 -7.625 -16.692 1.00 88.19 91 TRP A C 1
ATOM 728 O O . TRP A 1 91 ? -15.418 -7.655 -17.792 1.00 88.19 91 TRP A O 1
ATOM 738 N N . GLY A 1 92 ? -13.941 -8.515 -16.326 1.00 82.94 92 GLY A N 1
ATOM 739 C CA . GLY A 1 92 ? -13.559 -9.679 -17.132 1.00 82.94 92 GLY A CA 1
ATOM 740 C C . GLY A 1 92 ? -12.921 -9.316 -18.473 1.00 82.94 92 GLY A C 1
ATOM 741 O O . GLY A 1 92 ? -13.184 -9.962 -19.483 1.00 82.94 92 GLY A O 1
ATOM 742 N N . HIS A 1 93 ? -12.137 -8.236 -18.519 1.00 86.50 93 HIS A N 1
ATOM 743 C CA . HIS A 1 93 ? -11.577 -7.728 -19.774 1.00 86.50 93 HIS A CA 1
ATOM 744 C C . HIS A 1 93 ? -10.258 -8.414 -20.180 1.00 86.50 93 HIS A C 1
ATOM 746 O O . HIS A 1 93 ? -9.943 -8.437 -21.368 1.00 86.50 93 HIS A O 1
ATOM 752 N N . CYS A 1 94 ? -9.467 -8.944 -19.233 1.00 93.88 94 CYS A N 1
ATOM 753 C CA . CYS A 1 94 ? -8.234 -9.684 -19.526 1.00 93.88 94 CYS A CA 1
ATOM 754 C C . CYS A 1 94 ? -7.820 -10.631 -18.385 1.00 93.88 94 CYS A C 1
ATOM 756 O O . CYS A 1 94 ? -8.172 -10.422 -17.223 1.00 93.88 94 CYS A O 1
ATOM 758 N N . LYS A 1 95 ? -6.976 -11.621 -18.718 1.00 92.19 95 LYS A N 1
ATOM 759 C CA . LYS A 1 95 ? -6.483 -12.640 -17.775 1.00 92.19 95 LYS A CA 1
ATOM 760 C C . LYS A 1 95 ? -5.761 -12.045 -16.561 1.00 92.19 95 LYS A C 1
ATOM 762 O O . LYS A 1 95 ? -5.960 -12.520 -15.451 1.00 92.19 95 LYS A O 1
ATOM 767 N N . ALA A 1 96 ? -4.950 -11.001 -16.747 1.00 90.50 96 ALA A N 1
ATOM 768 C CA . ALA A 1 96 ? -4.225 -10.368 -15.640 1.00 90.50 96 ALA A CA 1
ATOM 769 C C . ALA A 1 96 ? -5.180 -9.797 -14.577 1.00 90.50 96 ALA A C 1
ATOM 771 O O . ALA A 1 96 ? -4.902 -9.853 -13.380 1.00 90.50 96 ALA A O 1
ATOM 772 N N . CYS A 1 97 ? -6.331 -9.284 -15.007 1.00 94.31 97 CYS A N 1
ATOM 773 C CA . CYS A 1 97 ? -7.344 -8.746 -14.110 1.00 94.31 97 CYS A CA 1
ATOM 774 C C . CYS A 1 97 ? -8.168 -9.836 -13.440 1.00 94.31 97 CYS A C 1
ATOM 776 O O . CYS A 1 97 ? -8.459 -9.699 -12.254 1.00 94.31 97 CYS A O 1
ATOM 778 N N . ASP A 1 98 ? -8.450 -10.937 -14.137 1.00 94.38 98 ASP A N 1
ATOM 779 C CA . ASP A 1 98 ? -9.072 -12.117 -13.532 1.00 94.38 98 ASP A CA 1
ATOM 780 C C . ASP A 1 98 ? -8.165 -12.722 -12.445 1.00 94.38 98 ASP A C 1
ATOM 782 O O . ASP A 1 98 ? -8.611 -12.964 -11.320 1.00 94.38 98 ASP A O 1
ATOM 786 N N . ASP A 1 99 ? -6.872 -12.893 -12.745 1.00 92.31 99 ASP A N 1
ATOM 787 C CA . ASP A 1 99 ? -5.868 -13.399 -11.803 1.00 92.31 99 ASP A CA 1
ATOM 788 C C . ASP A 1 99 ? -5.756 -12.468 -10.579 1.00 92.31 99 ASP A C 1
ATOM 790 O O . ASP A 1 99 ? -5.784 -12.917 -9.427 1.00 92.31 99 ASP A O 1
ATOM 794 N N . TYR A 1 100 ? -5.697 -11.150 -10.806 1.00 94.12 100 TYR A N 1
ATOM 795 C CA . TYR A 1 100 ? -5.651 -10.164 -9.726 1.00 94.12 100 TYR A CA 1
ATOM 796 C C . TYR A 1 100 ? -6.943 -10.137 -8.902 1.00 94.12 100 TYR A C 1
ATOM 798 O O . TYR A 1 100 ? -6.893 -10.043 -7.674 1.00 94.12 100 TYR A O 1
ATOM 806 N N . GLN A 1 101 ? -8.111 -10.265 -9.535 1.00 95.00 101 GLN A N 1
ATOM 807 C CA . GLN A 1 101 ? -9.392 -10.340 -8.837 1.00 95.00 101 GLN A CA 1
ATOM 808 C C . GLN A 1 101 ? -9.424 -11.543 -7.897 1.00 95.00 101 GLN A C 1
ATOM 810 O O . GLN A 1 101 ? -9.798 -11.394 -6.730 1.00 95.00 101 GLN A O 1
ATOM 815 N N . GLN A 1 102 ? -9.018 -12.720 -8.380 1.00 93.31 102 GLN A N 1
ATOM 816 C CA . GLN A 1 102 ? -8.946 -13.932 -7.566 1.00 93.31 102 GLN A CA 1
ATOM 817 C C . GLN A 1 102 ? -8.015 -13.720 -6.370 1.00 93.31 102 GLN A C 1
ATOM 819 O O . GLN A 1 102 ? -8.428 -13.948 -5.229 1.00 93.31 102 GLN A O 1
ATOM 824 N N . LEU A 1 103 ? -6.822 -13.169 -6.605 1.00 93.00 103 LEU A N 1
ATOM 825 C CA . LEU A 1 103 ? -5.848 -12.858 -5.560 1.00 93.00 103 LEU A CA 1
ATOM 826 C C . LEU A 1 103 ? -6.420 -11.904 -4.497 1.00 93.00 103 LEU A C 1
ATOM 828 O O . LEU A 1 103 ? -6.410 -12.218 -3.306 1.00 93.00 103 LEU A O 1
ATOM 832 N N . ILE A 1 104 ? -6.982 -10.763 -4.906 1.00 94.31 104 ILE A N 1
ATOM 833 C CA . ILE A 1 104 ? -7.535 -9.764 -3.980 1.00 94.31 104 ILE A CA 1
ATOM 834 C C . ILE A 1 104 ? -8.775 -10.299 -3.246 1.00 94.31 104 ILE A C 1
ATOM 836 O O . ILE A 1 104 ? -8.990 -10.012 -2.057 1.00 94.31 104 ILE A O 1
ATOM 840 N N . SER A 1 105 ? -9.582 -11.121 -3.916 1.00 92.12 105 SER A N 1
ATOM 841 C CA . SER A 1 105 ? -10.745 -11.768 -3.310 1.00 92.12 105 SER A CA 1
ATOM 842 C C . SER A 1 105 ? -10.358 -12.795 -2.235 1.00 92.12 105 SER A C 1
ATOM 844 O O . SER A 1 105 ? -11.091 -12.937 -1.254 1.00 92.12 105 SER A O 1
ATOM 846 N N . GLY A 1 106 ? -9.178 -13.413 -2.344 1.00 90.94 106 GLY A N 1
ATOM 847 C CA . GLY A 1 106 ? -8.670 -14.408 -1.398 1.00 90.94 106 GLY A CA 1
ATOM 848 C C . GLY A 1 106 ? -8.284 -13.857 -0.021 1.00 90.94 106 GLY A C 1
ATOM 849 O O . GLY A 1 106 ? -8.233 -14.613 0.948 1.00 90.94 106 GLY A O 1
ATOM 850 N N . TYR A 1 107 ? -8.054 -12.546 0.118 1.00 90.75 107 TYR A N 1
ATOM 851 C CA . TYR A 1 107 ? -7.691 -11.972 1.417 1.00 90.75 107 TYR A CA 1
ATOM 852 C C . TYR A 1 107 ? -8.831 -12.035 2.424 1.00 90.75 107 TYR A C 1
ATOM 854 O O . TYR A 1 107 ? -9.919 -11.486 2.209 1.00 90.75 107 TYR A O 1
ATOM 862 N N . HIS A 1 108 ? -8.529 -12.599 3.590 1.00 83.31 108 HIS A N 1
ATOM 863 C CA . HIS A 1 108 ? -9.433 -12.587 4.723 1.00 83.31 108 HIS A CA 1
ATOM 864 C C . HIS A 1 108 ? -9.465 -11.191 5.362 1.00 83.31 108 HIS A C 1
ATOM 866 O O . HIS A 1 108 ? -8.538 -10.769 6.046 1.00 83.31 108 HIS A O 1
ATOM 872 N N . PHE A 1 109 ? -10.557 -10.460 5.139 1.00 80.94 109 PHE A N 1
ATOM 873 C CA . PHE A 1 109 ? -10.851 -9.208 5.835 1.00 80.94 109 PHE A CA 1
ATOM 874 C C . PHE A 1 109 ? -11.925 -9.481 6.893 1.00 80.94 109 PHE A C 1
ATOM 876 O O . PHE A 1 109 ? -13.102 -9.621 6.532 1.00 80.94 109 PHE A O 1
ATOM 883 N N . PRO A 1 110 ? -11.576 -9.539 8.197 1.00 70.94 110 PRO A N 1
ATOM 884 C CA . PRO A 1 110 ? -12.544 -9.793 9.255 1.00 70.94 110 PRO A CA 1
ATOM 885 C C . PRO A 1 110 ? -13.755 -8.865 9.136 1.00 70.94 110 PRO A C 1
ATOM 887 O O . PRO A 1 110 ? -13.629 -7.632 9.141 1.00 70.94 110 PRO A O 1
ATOM 890 N N . ARG A 1 111 ? -14.960 -9.441 9.033 1.00 68.62 111 ARG A N 1
ATOM 891 C CA . ARG A 1 111 ? -16.193 -8.642 8.969 1.00 68.62 111 ARG A CA 1
ATOM 892 C C . ARG A 1 111 ? -16.266 -7.706 10.176 1.00 68.62 111 ARG A C 1
ATOM 894 O O . ARG A 1 111 ? -15.843 -8.053 11.283 1.00 68.62 111 ARG A O 1
ATOM 901 N N . ARG A 1 112 ? -16.806 -6.501 9.974 1.00 65.44 112 ARG A N 1
ATOM 902 C CA . ARG A 1 112 ? -16.938 -5.486 11.029 1.00 65.44 112 ARG A CA 1
ATOM 903 C C . ARG A 1 112 ? -17.854 -6.004 12.146 1.00 65.44 112 ARG A C 1
ATOM 905 O O . ARG A 1 112 ? -19.067 -5.870 12.073 1.00 65.44 112 ARG A O 1
ATOM 912 N N . ARG A 1 113 ? -17.278 -6.584 13.199 1.00 67.81 113 ARG A N 1
ATOM 913 C CA . ARG A 1 113 ? -17.995 -6.883 14.445 1.00 67.81 113 ARG A CA 1
ATOM 914 C C . ARG A 1 113 ? -17.901 -5.657 15.349 1.00 67.81 113 ARG A C 1
ATOM 916 O O . ARG A 1 113 ? -16.846 -5.410 15.931 1.00 67.81 113 ARG A O 1
ATOM 923 N N . LEU A 1 114 ? -18.983 -4.881 15.437 1.00 60.78 114 LEU A N 1
ATOM 924 C CA . LEU A 1 114 ? -19.017 -3.588 16.142 1.00 60.78 114 LEU A CA 1
ATOM 925 C C . LEU A 1 114 ? -18.627 -3.697 17.628 1.00 60.78 114 LEU A C 1
ATOM 927 O O . LEU A 1 114 ? -17.987 -2.797 18.154 1.00 60.78 114 LEU A O 1
ATOM 931 N N . LEU A 1 115 ? -18.920 -4.829 18.277 1.00 59.09 115 LEU A N 1
ATOM 932 C CA . LEU A 1 115 ? -18.709 -5.020 19.719 1.00 59.09 115 LEU A CA 1
ATOM 933 C C . LEU A 1 115 ? -17.345 -5.624 20.107 1.00 59.09 115 LEU A C 1
ATOM 935 O O . LEU A 1 115 ? -17.039 -5.736 21.289 1.00 59.09 115 LEU A O 1
ATOM 939 N N . ARG A 1 116 ? -16.523 -6.063 19.143 1.00 72.38 116 ARG A N 1
ATOM 940 C CA . ARG A 1 116 ? -15.227 -6.732 19.418 1.00 72.38 116 ARG A CA 1
ATOM 941 C C . ARG A 1 116 ? -14.063 -6.172 18.604 1.00 72.38 116 ARG A C 1
ATOM 943 O O . ARG A 1 116 ? -12.985 -6.753 18.578 1.00 72.38 116 ARG A O 1
ATOM 950 N N . SER A 1 117 ? -14.278 -5.048 17.928 1.00 72.56 117 SER A N 1
ATOM 951 C CA . SER A 1 117 ? -13.331 -4.475 16.969 1.00 72.56 117 SER A CA 1
ATOM 952 C C . SER A 1 117 ? -12.016 -3.996 17.594 1.00 72.56 117 SER A C 1
ATOM 954 O O . SER A 1 117 ? -11.031 -3.901 16.867 1.00 72.56 117 SER A O 1
ATOM 956 N N . SER A 1 118 ? -12.005 -3.709 18.899 1.00 78.50 118 SER A N 1
ATOM 957 C CA . SER A 1 118 ? -10.867 -3.177 19.662 1.00 78.50 118 SER A CA 1
ATOM 958 C C . SER A 1 118 ? -10.169 -4.216 20.548 1.00 78.50 118 SER A C 1
ATOM 960 O O . SER A 1 118 ? -9.258 -3.865 21.301 1.00 78.50 118 SER A O 1
ATOM 962 N N . GLN A 1 119 ? -10.597 -5.481 20.481 1.00 86.25 119 GLN A N 1
ATOM 963 C CA . GLN A 1 119 ? -9.971 -6.575 21.221 1.00 86.25 119 GLN A CA 1
ATOM 964 C C . GLN A 1 119 ? -8.536 -6.793 20.713 1.00 86.25 119 GLN A C 1
ATOM 966 O O . GLN A 1 119 ? -8.359 -6.875 19.496 1.00 86.25 119 GLN A O 1
ATOM 971 N N . PRO A 1 120 ? -7.523 -6.935 21.589 1.00 88.12 120 PRO A N 1
ATOM 972 C CA . PRO A 1 120 ? -6.123 -7.039 21.169 1.00 88.12 120 PRO A CA 1
ATOM 973 C C . PRO A 1 120 ? -5.862 -8.129 20.120 1.00 88.12 120 PRO A C 1
ATOM 975 O O . PRO A 1 120 ? -5.178 -7.870 19.135 1.00 88.12 120 PRO A O 1
ATOM 978 N N . GLY A 1 121 ? -6.476 -9.310 20.270 1.00 88.75 121 GLY A N 1
ATOM 979 C CA . GLY A 1 121 ? -6.350 -10.397 19.289 1.00 88.75 121 GLY A CA 1
ATOM 980 C C . GLY A 1 121 ? -6.909 -10.037 17.908 1.00 88.75 121 GLY A C 1
ATOM 981 O O . GLY A 1 121 ? -6.275 -10.316 16.898 1.00 88.75 121 GLY A O 1
ATOM 982 N N . VAL A 1 122 ? -8.045 -9.331 17.864 1.00 88.06 122 VAL A N 1
ATOM 983 C CA . VAL A 1 122 ? -8.664 -8.858 16.611 1.00 88.06 122 VAL A CA 1
ATOM 984 C C . VAL A 1 122 ? -7.820 -7.763 15.961 1.00 88.06 122 VAL A C 1
ATOM 986 O O . VAL A 1 122 ? -7.721 -7.702 14.739 1.00 88.06 122 VAL A O 1
ATOM 989 N N . VAL A 1 123 ? -7.223 -6.878 16.763 1.00 91.06 123 VAL A N 1
ATOM 990 C CA . VAL A 1 123 ? -6.345 -5.815 16.256 1.00 91.06 123 VAL A CA 1
ATOM 991 C C . VAL A 1 123 ? -5.074 -6.416 15.658 1.00 91.06 123 VAL A C 1
ATOM 993 O O . VAL A 1 123 ? -4.717 -6.035 14.548 1.00 91.06 123 VAL A O 1
ATOM 996 N N . LYS A 1 124 ? -4.451 -7.394 16.328 1.00 92.44 124 LYS A N 1
ATOM 997 C CA . LYS A 1 124 ? -3.266 -8.094 15.815 1.00 92.44 124 LYS A CA 1
ATOM 998 C C . LYS A 1 124 ? -3.555 -8.833 14.503 1.00 92.44 124 LYS A C 1
ATOM 1000 O O . LYS A 1 124 ? -2.875 -8.583 13.518 1.00 92.44 124 LYS A O 1
ATOM 1005 N N . GLU A 1 125 ? -4.618 -9.643 14.453 1.00 91.19 125 GLU A N 1
ATOM 1006 C CA . GLU A 1 125 ? -5.032 -10.355 13.228 1.00 91.19 125 GLU A CA 1
ATOM 1007 C C . GLU A 1 125 ? -5.245 -9.389 12.050 1.00 91.19 125 GLU A C 1
ATOM 1009 O O . GLU A 1 125 ? -4.855 -9.663 10.912 1.00 91.19 125 GLU A O 1
ATOM 1014 N N . ARG A 1 126 ? -5.837 -8.219 12.324 1.00 92.75 126 ARG A N 1
ATOM 1015 C CA . ARG A 1 126 ? -5.996 -7.164 11.321 1.00 92.75 126 ARG A CA 1
ATOM 1016 C C . ARG A 1 126 ? -4.663 -6.574 10.894 1.00 92.75 126 ARG A C 1
ATOM 1018 O O . ARG A 1 126 ? -4.485 -6.400 9.700 1.00 92.75 126 ARG A O 1
ATOM 1025 N N . MET A 1 127 ? -3.757 -6.251 11.815 1.00 95.06 127 MET A N 1
ATOM 1026 C CA . MET A 1 127 ? -2.439 -5.709 11.462 1.00 95.06 127 MET A CA 1
ATOM 1027 C C . MET A 1 127 ? -1.711 -6.641 10.489 1.00 95.06 127 MET A C 1
ATOM 1029 O O . MET A 1 127 ? -1.286 -6.181 9.431 1.00 95.06 127 MET A O 1
ATOM 1033 N N . ASP A 1 128 ? -1.676 -7.940 10.794 1.00 94.44 128 ASP A N 1
ATOM 1034 C CA . ASP A 1 128 ? -1.017 -8.954 9.965 1.00 94.44 128 ASP A CA 1
ATOM 1035 C C . ASP A 1 128 ? -1.679 -9.055 8.576 1.00 94.44 128 ASP A C 1
ATOM 1037 O O . ASP A 1 128 ? -1.014 -8.969 7.541 1.00 94.44 128 ASP A O 1
ATOM 1041 N N . SER A 1 129 ? -3.013 -9.147 8.542 1.00 94.19 129 SER A N 1
ATOM 1042 C CA . SER A 1 129 ? -3.778 -9.273 7.291 1.00 94.19 129 SER A CA 1
ATOM 1043 C C . SER A 1 129 ? -3.672 -8.025 6.408 1.00 94.19 129 SER A C 1
ATOM 1045 O O . SER A 1 129 ? -3.541 -8.127 5.188 1.00 94.19 129 SER A O 1
ATOM 1047 N N . LEU A 1 130 ? -3.724 -6.836 7.015 1.00 96.12 130 LEU A N 1
ATOM 1048 C CA . LEU A 1 130 ? -3.613 -5.561 6.311 1.00 96.12 130 LEU A CA 1
ATOM 1049 C C . LEU A 1 130 ? -2.197 -5.341 5.766 1.00 96.12 130 LEU A C 1
ATOM 1051 O O . LEU A 1 130 ? -2.060 -4.831 4.654 1.00 96.12 130 LEU A O 1
ATOM 1055 N N . ALA A 1 131 ? -1.161 -5.733 6.517 1.00 96.69 131 ALA A N 1
ATOM 1056 C CA . ALA A 1 131 ? 0.227 -5.617 6.081 1.00 96.69 131 ALA A CA 1
ATOM 1057 C C . ALA A 1 131 ? 0.480 -6.516 4.868 1.00 96.69 131 ALA A C 1
ATOM 1059 O O . ALA A 1 131 ? 1.012 -6.052 3.859 1.00 96.69 131 ALA A O 1
ATOM 1060 N N . LEU A 1 132 ? 0.016 -7.770 4.927 1.00 94.94 132 LEU A N 1
ATOM 1061 C CA . LEU A 1 132 ? 0.122 -8.716 3.819 1.00 94.94 132 LEU A CA 1
ATOM 1062 C C . LEU A 1 132 ? -0.623 -8.224 2.569 1.00 94.94 132 LEU A C 1
ATOM 1064 O O . LEU A 1 132 ? -0.067 -8.252 1.470 1.00 94.94 132 LEU A O 1
ATOM 1068 N N . PHE A 1 133 ? -1.858 -7.746 2.742 1.00 96.88 133 PHE A N 1
ATOM 1069 C CA . PHE A 1 133 ? -2.667 -7.183 1.662 1.00 96.88 133 PHE A CA 1
ATOM 1070 C C . PHE A 1 133 ? -1.968 -5.999 0.987 1.00 96.88 133 PHE A C 1
ATOM 1072 O O . PHE A 1 133 ? -1.762 -6.016 -0.225 1.00 96.88 133 PHE A O 1
ATOM 1079 N N . LEU A 1 134 ? -1.558 -4.992 1.765 1.00 97.62 134 LEU A N 1
ATOM 1080 C CA . LEU A 1 134 ? -0.926 -3.794 1.216 1.00 97.62 134 LEU A CA 1
ATOM 1081 C C . LEU A 1 134 ? 0.409 -4.128 0.541 1.00 97.62 134 LEU A C 1
ATOM 1083 O O . LEU A 1 134 ? 0.687 -3.614 -0.540 1.00 97.62 134 LEU A O 1
ATOM 1087 N N . ARG A 1 135 ? 1.204 -5.033 1.128 1.00 96.31 135 ARG A N 1
ATOM 1088 C CA . ARG A 1 135 ? 2.460 -5.504 0.534 1.00 96.31 135 ARG A CA 1
ATOM 1089 C C . ARG A 1 135 ? 2.240 -6.095 -0.855 1.00 96.31 135 ARG A C 1
ATOM 1091 O O . ARG A 1 135 ? 2.937 -5.709 -1.785 1.00 96.31 135 ARG A O 1
ATOM 1098 N N . HIS A 1 136 ? 1.282 -7.007 -1.015 1.00 95.06 136 HIS A N 1
ATOM 1099 C CA . HIS A 1 136 ? 1.036 -7.643 -2.314 1.00 95.06 136 HIS A CA 1
ATOM 1100 C C . HIS A 1 136 ? 0.484 -6.655 -3.343 1.00 95.06 136 HIS A C 1
ATOM 1102 O O . HIS A 1 136 ? 0.942 -6.652 -4.481 1.00 95.06 136 HIS A O 1
ATOM 1108 N N . VAL A 1 137 ? -0.438 -5.771 -2.947 1.00 96.31 137 VAL A N 1
ATOM 1109 C CA . VAL A 1 137 ? -0.952 -4.721 -3.841 1.00 96.31 137 VAL A CA 1
ATOM 1110 C C . VAL A 1 137 ? 0.190 -3.841 -4.361 1.00 96.31 137 VAL A C 1
ATOM 1112 O O . VAL A 1 137 ? 0.281 -3.599 -5.562 1.00 96.31 137 VAL A O 1
ATOM 1115 N N . LEU A 1 138 ? 1.099 -3.412 -3.482 1.00 96.75 138 LEU A N 1
ATOM 1116 C CA . LEU A 1 138 ? 2.248 -2.595 -3.875 1.00 96.75 138 LEU A CA 1
ATOM 1117 C C . LEU A 1 138 ? 3.264 -3.358 -4.724 1.00 96.75 138 LEU A C 1
ATOM 1119 O O . LEU A 1 138 ? 3.841 -2.766 -5.630 1.00 96.75 138 LEU A O 1
ATOM 1123 N N . ARG A 1 139 ? 3.457 -4.660 -4.482 1.00 93.75 139 ARG A N 1
ATOM 1124 C CA . ARG A 1 139 ? 4.287 -5.513 -5.345 1.00 93.75 139 ARG A CA 1
ATOM 1125 C C . ARG A 1 139 ? 3.728 -5.588 -6.764 1.00 93.75 139 ARG A C 1
ATOM 1127 O O . ARG A 1 139 ? 4.495 -5.441 -7.704 1.00 93.75 139 ARG A O 1
ATOM 1134 N N . HIS A 1 140 ? 2.415 -5.739 -6.933 1.00 93.81 140 HIS A N 1
ATOM 1135 C CA . HIS A 1 140 ? 1.801 -5.749 -8.267 1.00 93.81 140 HIS A CA 1
ATOM 1136 C C . HIS A 1 140 ? 2.019 -4.443 -9.038 1.00 93.81 140 HIS A C 1
ATOM 1138 O O . HIS A 1 140 ? 2.232 -4.472 -10.249 1.00 93.81 140 HIS A O 1
ATOM 1144 N N . ILE A 1 141 ? 2.009 -3.308 -8.336 1.00 95.00 141 ILE A N 1
ATOM 1145 C CA . ILE A 1 141 ? 2.340 -2.011 -8.932 1.00 95.00 141 ILE A CA 1
ATOM 1146 C C . ILE A 1 141 ? 3.836 -1.944 -9.269 1.00 95.00 141 ILE A C 1
ATOM 1148 O O . ILE A 1 141 ? 4.196 -1.584 -10.384 1.00 95.00 141 ILE A O 1
ATOM 1152 N N . TYR A 1 142 ? 4.708 -2.349 -8.341 1.00 93.31 142 TYR A N 1
ATOM 1153 C CA . TYR A 1 142 ? 6.160 -2.328 -8.534 1.00 93.31 142 TYR A CA 1
ATOM 1154 C C . TYR A 1 142 ? 6.618 -3.181 -9.727 1.00 93.31 142 TYR A C 1
ATOM 1156 O O . TYR A 1 142 ? 7.404 -2.720 -10.553 1.00 93.31 142 TYR A O 1
ATOM 1164 N N . PHE A 1 143 ? 6.094 -4.404 -9.836 1.00 91.50 143 PHE A N 1
ATOM 1165 C CA . PHE A 1 143 ? 6.384 -5.337 -10.929 1.00 91.50 143 PHE A CA 1
ATOM 1166 C C . PHE A 1 143 ? 5.555 -5.079 -12.185 1.00 91.50 143 PHE A C 1
ATOM 1168 O O . PHE A 1 143 ? 5.609 -5.873 -13.120 1.00 91.50 143 PHE A O 1
ATOM 1175 N N . LYS A 1 144 ? 4.779 -3.990 -12.204 1.00 92.19 144 LYS A N 1
ATOM 1176 C CA . LYS A 1 144 ? 3.978 -3.567 -13.349 1.00 92.19 144 LYS A CA 1
ATOM 1177 C C . LYS A 1 144 ? 3.113 -4.684 -13.934 1.00 92.19 144 LYS A C 1
ATOM 1179 O O . LYS A 1 144 ? 3.007 -4.852 -15.145 1.00 92.19 144 LYS A O 1
ATOM 1184 N N . THR A 1 145 ? 2.445 -5.445 -13.066 1.00 91.12 145 THR A N 1
ATOM 1185 C CA . THR A 1 145 ? 1.606 -6.584 -13.487 1.00 91.12 145 THR A CA 1
ATOM 1186 C C . THR A 1 145 ? 0.485 -6.177 -14.454 1.00 91.12 145 THR A C 1
ATOM 1188 O O . THR A 1 145 ? -0.057 -7.017 -15.163 1.00 91.12 145 THR A O 1
ATOM 1191 N N . PHE A 1 146 ? 0.136 -4.891 -14.495 1.00 91.81 146 PHE A N 1
ATOM 1192 C CA . PHE A 1 146 ? -0.909 -4.344 -15.353 1.00 91.81 146 PHE A CA 1
ATOM 1193 C C . PHE A 1 146 ? -0.379 -3.624 -16.603 1.00 91.81 146 PHE A C 1
ATOM 1195 O O . PHE A 1 146 ? -1.147 -2.891 -17.215 1.00 91.81 146 PHE A O 1
ATOM 1202 N N . ASP A 1 147 ? 0.887 -3.791 -17.005 1.00 92.06 147 ASP A N 1
ATOM 1203 C CA . ASP A 1 147 ? 1.419 -3.113 -18.205 1.00 92.06 147 ASP A CA 1
ATOM 1204 C C . ASP A 1 147 ? 0.613 -3.443 -19.478 1.00 92.06 147 ASP A C 1
ATOM 1206 O O . ASP A 1 147 ? 0.389 -2.562 -20.308 1.00 92.06 147 ASP A O 1
ATOM 1210 N N . ASP A 1 148 ? 0.060 -4.657 -19.569 1.00 91.25 148 ASP A N 1
ATOM 1211 C CA . ASP A 1 148 ? -0.816 -5.084 -20.671 1.00 91.25 148 ASP A CA 1
ATOM 1212 C C . ASP A 1 148 ? -2.284 -4.635 -20.513 1.00 91.25 148 ASP A C 1
ATOM 1214 O O . ASP A 1 148 ? -3.131 -4.922 -21.361 1.00 91.25 148 ASP A O 1
ATOM 1218 N N . CYS A 1 149 ? -2.623 -3.938 -19.424 1.00 94.12 149 CYS A N 1
ATOM 1219 C CA . CYS A 1 149 ? -3.958 -3.407 -19.179 1.00 94.12 149 CYS A CA 1
ATOM 1220 C C . CYS A 1 149 ? -3.918 -1.966 -18.663 1.00 94.12 149 CYS A C 1
ATOM 1222 O O . CYS A 1 149 ? -3.867 -1.699 -17.460 1.00 94.12 149 CYS A O 1
ATOM 1224 N N . GLU A 1 150 ? -4.074 -1.016 -19.585 1.00 94.25 150 GLU A N 1
ATOM 1225 C CA . GLU A 1 150 ? -4.110 0.409 -19.259 1.00 94.25 150 GLU A CA 1
ATOM 1226 C C . GLU A 1 150 ? -5.203 0.767 -18.237 1.00 94.25 150 GLU A C 1
ATOM 1228 O O . GLU A 1 150 ? -4.954 1.555 -17.324 1.00 94.25 150 GLU A O 1
ATOM 1233 N N . HIS A 1 151 ? -6.391 0.158 -18.342 1.00 93.25 151 HIS A N 1
ATOM 1234 C CA . HIS A 1 151 ? -7.492 0.412 -17.412 1.00 93.25 151 HIS A CA 1
ATOM 1235 C C . HIS A 1 151 ? -7.125 0.032 -15.974 1.00 93.25 151 HIS A C 1
ATOM 1237 O O . HIS A 1 151 ? -7.275 0.849 -15.062 1.00 93.25 151 HIS A O 1
ATOM 1243 N N . ALA A 1 152 ? -6.636 -1.191 -15.761 1.00 93.81 152 ALA A N 1
ATOM 1244 C CA . ALA A 1 152 ? -6.254 -1.654 -14.435 1.00 93.81 152 ALA A CA 1
ATOM 1245 C C . ALA A 1 152 ? -5.040 -0.885 -13.921 1.00 93.81 152 ALA A C 1
ATOM 1247 O O . ALA A 1 152 ? -5.075 -0.417 -12.788 1.00 93.81 152 ALA A O 1
ATOM 1248 N N . ARG A 1 153 ? -4.027 -0.658 -14.765 1.00 94.56 153 ARG A N 1
ATOM 1249 C CA . ARG A 1 153 ? -2.838 0.123 -14.412 1.00 94.56 153 ARG A CA 1
ATOM 1250 C C . ARG A 1 153 ? -3.219 1.493 -13.862 1.00 94.56 153 ARG A C 1
ATOM 1252 O O . ARG A 1 153 ? -2.901 1.801 -12.720 1.00 94.56 153 ARG A O 1
ATOM 1259 N N . LEU A 1 154 ? -3.976 2.286 -14.624 1.00 94.69 154 LEU A N 1
ATOM 1260 C CA . LEU A 1 154 ? -4.347 3.642 -14.218 1.00 94.69 154 LEU A CA 1
ATOM 1261 C C . LEU A 1 154 ? -5.231 3.660 -12.966 1.00 94.69 154 LEU A C 1
ATOM 1263 O O . LEU A 1 154 ? -4.989 4.460 -12.062 1.00 94.69 154 LEU A O 1
ATOM 1267 N N . ASN A 1 155 ? -6.254 2.806 -12.891 1.00 96.25 155 ASN A N 1
ATOM 1268 C CA . ASN A 1 155 ? -7.198 2.843 -11.772 1.00 96.25 155 ASN A CA 1
ATOM 1269 C C . ASN A 1 155 ? -6.598 2.266 -10.484 1.00 96.25 155 ASN A C 1
ATOM 1271 O O . ASN A 1 155 ? -6.774 2.855 -9.417 1.00 96.25 155 ASN A O 1
ATOM 1275 N N . VAL A 1 156 ? -5.846 1.164 -10.568 1.00 96.06 156 VAL A N 1
ATOM 1276 C CA . VAL A 1 156 ? -5.182 0.555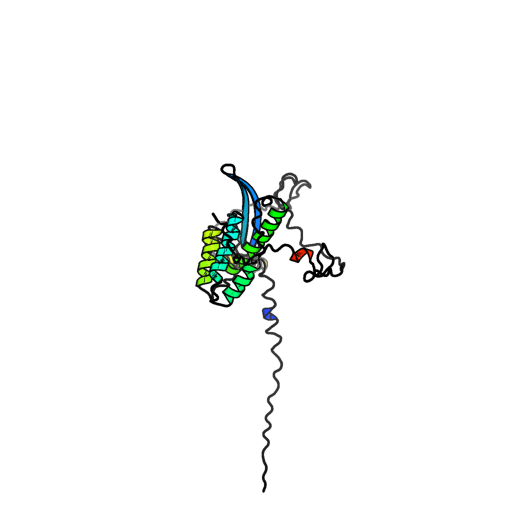 -9.406 1.00 96.06 156 VAL A CA 1
ATOM 1277 C C . VAL A 1 156 ? -4.074 1.469 -8.884 1.00 96.06 156 VAL A C 1
ATOM 1279 O O . VAL A 1 156 ? -4.059 1.761 -7.688 1.00 96.06 156 VAL A O 1
ATOM 1282 N N . GLU A 1 157 ? -3.193 1.985 -9.749 1.00 95.44 157 GLU A N 1
ATOM 1283 C CA . GLU A 1 157 ? -2.109 2.885 -9.327 1.00 95.44 157 GLU A CA 1
ATOM 1284 C C . GLU A 1 157 ? -2.648 4.164 -8.688 1.00 95.44 157 GLU A C 1
ATOM 1286 O O . GLU A 1 157 ? -2.239 4.511 -7.578 1.00 95.44 157 GLU A O 1
ATOM 1291 N N . ASN A 1 158 ? -3.597 4.850 -9.338 1.00 97.38 158 ASN A N 1
ATOM 1292 C CA . ASN A 1 158 ? -4.164 6.085 -8.795 1.00 97.38 158 ASN A CA 1
ATOM 1293 C C . ASN A 1 158 ? -4.870 5.828 -7.456 1.00 97.38 158 ASN A C 1
ATOM 1295 O O . ASN A 1 158 ? -4.671 6.578 -6.497 1.00 97.38 158 ASN A O 1
ATOM 1299 N N . ARG A 1 159 ? -5.651 4.744 -7.351 1.00 98.19 159 ARG A N 1
ATOM 1300 C CA . ARG A 1 159 ? -6.385 4.439 -6.120 1.00 98.19 159 ARG A CA 1
ATOM 1301 C C . ARG A 1 159 ? -5.457 4.082 -4.961 1.00 98.19 159 ARG A C 1
ATOM 1303 O O . ARG A 1 159 ? -5.722 4.481 -3.828 1.00 98.19 159 ARG A O 1
ATOM 1310 N N . VAL A 1 160 ? -4.389 3.332 -5.221 1.00 98.06 160 VAL A N 1
ATOM 1311 C CA . VAL A 1 160 ? -3.458 2.883 -4.177 1.00 98.06 160 VAL A CA 1
ATOM 1312 C C . VAL A 1 160 ? -2.478 3.988 -3.802 1.00 98.06 160 VAL A C 1
ATOM 1314 O O . VAL A 1 160 ? -2.367 4.316 -2.625 1.00 98.06 160 VAL A O 1
ATOM 1317 N N . LEU A 1 161 ? -1.767 4.566 -4.768 1.00 97.81 161 LEU A N 1
ATOM 1318 C CA . LEU A 1 161 ? -0.666 5.487 -4.485 1.00 97.81 161 LEU A CA 1
ATOM 1319 C C . LEU A 1 161 ? -1.178 6.882 -4.138 1.00 97.81 161 LEU A C 1
ATOM 1321 O O . LEU A 1 161 ? -0.882 7.393 -3.059 1.00 97.81 161 LEU A O 1
ATOM 1325 N N . LYS A 1 162 ? -2.018 7.465 -4.996 1.00 97.06 162 LYS A N 1
ATOM 1326 C CA . LYS A 1 162 ? -2.457 8.854 -4.821 1.00 97.06 162 LYS A CA 1
ATOM 1327 C C . LYS A 1 162 ? -3.536 8.981 -3.761 1.00 97.06 162 LYS A C 1
ATOM 1329 O O . LYS A 1 162 ? -3.433 9.811 -2.870 1.00 97.06 162 LYS A O 1
ATOM 1334 N N . GLU A 1 163 ? -4.572 8.152 -3.832 1.00 98.06 163 GLU A N 1
ATOM 1335 C CA . GLU A 1 163 ? -5.716 8.309 -2.931 1.00 98.06 163 GLU A CA 1
ATOM 1336 C C . GLU A 1 163 ? -5.516 7.597 -1.592 1.00 98.06 163 GLU A C 1
ATOM 1338 O O . GLU A 1 163 ? -5.811 8.153 -0.533 1.00 98.06 163 GLU A O 1
ATOM 1343 N N . PHE A 1 164 ? -5.028 6.353 -1.608 1.00 98.38 164 PHE A N 1
ATOM 1344 C CA . PHE A 1 164 ? -4.861 5.598 -0.373 1.00 98.38 164 PHE A CA 1
ATOM 1345 C C . PHE A 1 164 ? -3.545 5.898 0.341 1.00 98.38 164 PHE A C 1
ATOM 1347 O O . PHE A 1 164 ? -3.581 6.017 1.563 1.00 98.38 164 PHE A O 1
ATOM 1354 N N . MET A 1 165 ? -2.417 6.033 -0.358 1.00 98.00 165 MET A N 1
ATOM 1355 C CA . MET A 1 165 ? -1.117 6.320 0.260 1.00 98.00 165 MET A CA 1
ATOM 1356 C C . MET A 1 165 ? -0.755 7.808 0.317 1.00 98.00 165 MET A C 1
ATOM 1358 O O . MET A 1 165 ? 0.121 8.144 1.107 1.00 98.00 165 MET A O 1
ATOM 1362 N N . GLU A 1 166 ? -1.446 8.674 -0.434 1.00 97.69 166 GLU A N 1
ATOM 1363 C CA . GLU A 1 166 ? -1.159 10.120 -0.521 1.00 97.69 166 GLU A CA 1
ATOM 1364 C C . GLU A 1 166 ? 0.271 10.425 -1.001 1.00 97.69 166 GLU A C 1
ATOM 1366 O O . GLU A 1 166 ? 0.927 11.335 -0.499 1.00 97.69 166 GLU A O 1
ATOM 1371 N N . ILE A 1 167 ? 0.761 9.654 -1.974 1.00 96.56 167 ILE A N 1
ATOM 1372 C CA . ILE A 1 167 ? 2.095 9.820 -2.564 1.00 96.56 167 ILE A CA 1
ATOM 1373 C C . ILE A 1 167 ? 2.049 9.780 -4.088 1.00 96.56 167 ILE A C 1
ATOM 1375 O O . ILE A 1 167 ? 1.111 9.241 -4.686 1.00 96.56 167 ILE A O 1
ATOM 1379 N N . GLU A 1 168 ? 3.115 10.270 -4.712 1.00 95.69 168 GLU A N 1
ATOM 1380 C CA . GLU A 1 168 ? 3.365 10.035 -6.126 1.00 95.69 168 GLU A CA 1
ATOM 1381 C C . GLU A 1 168 ? 4.139 8.727 -6.338 1.00 95.69 168 GLU A C 1
ATOM 1383 O O . GLU A 1 168 ? 4.814 8.206 -5.446 1.00 95.69 168 GLU A O 1
ATOM 1388 N N . TYR A 1 169 ? 4.053 8.179 -7.554 1.00 92.75 169 TYR A N 1
ATOM 1389 C CA . TYR A 1 169 ? 4.733 6.927 -7.910 1.00 92.75 169 TYR A CA 1
ATOM 1390 C C . TYR A 1 169 ? 6.241 6.996 -7.642 1.00 92.75 169 TYR A C 1
ATOM 1392 O O . TYR A 1 169 ? 6.822 6.075 -7.068 1.00 92.75 169 TYR A O 1
ATOM 1400 N N . GLU A 1 170 ? 6.863 8.115 -8.008 1.00 92.69 170 GLU A N 1
ATOM 1401 C CA . GLU A 1 170 ? 8.315 8.281 -7.941 1.00 92.69 170 GLU A CA 1
ATOM 1402 C C . GLU A 1 170 ? 8.846 8.425 -6.505 1.00 92.69 170 GLU A C 1
ATOM 1404 O O . GLU A 1 170 ? 10.032 8.190 -6.270 1.00 92.69 170 GLU A O 1
ATOM 1409 N N . ASP A 1 171 ? 7.984 8.724 -5.527 1.00 92.75 171 ASP A N 1
ATOM 1410 C CA . ASP A 1 171 ? 8.376 8.787 -4.115 1.00 92.75 171 ASP A CA 1
ATOM 1411 C C . ASP A 1 171 ? 8.700 7.388 -3.571 1.00 92.75 171 ASP A C 1
ATOM 1413 O O . ASP A 1 171 ? 9.684 7.182 -2.848 1.00 92.75 171 ASP A O 1
ATOM 1417 N N . LEU A 1 172 ? 7.882 6.396 -3.940 1.00 93.31 172 LEU A N 1
ATOM 1418 C CA . LEU A 1 172 ? 8.024 5.020 -3.466 1.00 93.31 172 LEU A CA 1
ATOM 1419 C C . LEU A 1 172 ? 8.814 4.135 -4.431 1.00 93.31 172 LEU A C 1
ATOM 1421 O O . LEU A 1 172 ? 9.545 3.247 -3.983 1.00 93.31 172 LEU A O 1
ATOM 1425 N N . PHE A 1 173 ? 8.705 4.379 -5.734 1.00 92.56 173 PHE A N 1
ATOM 1426 C CA . PHE A 1 173 ? 9.329 3.584 -6.789 1.00 92.56 173 PHE A CA 1
ATOM 1427 C C . PHE A 1 173 ? 10.220 4.447 -7.688 1.00 92.56 173 PHE A C 1
ATOM 1429 O O . PHE A 1 173 ? 10.022 4.463 -8.904 1.00 92.56 173 PHE A O 1
ATOM 1436 N N . PRO A 1 174 ? 11.215 5.156 -7.121 1.00 87.19 174 PRO A N 1
ATOM 1437 C CA . PRO A 1 174 ? 12.062 6.028 -7.912 1.00 87.19 174 PRO A CA 1
ATOM 1438 C C . PRO A 1 174 ? 12.733 5.212 -9.009 1.00 87.19 174 PRO A C 1
ATOM 1440 O O . PRO A 1 174 ? 13.265 4.120 -8.760 1.00 87.19 174 PRO A O 1
ATOM 1443 N N . ARG A 1 175 ? 12.717 5.758 -10.228 1.00 78.69 175 ARG A N 1
ATOM 1444 C CA . ARG A 1 175 ? 13.412 5.158 -11.367 1.00 78.69 175 ARG A CA 1
ATOM 1445 C C . ARG A 1 175 ? 14.830 4.783 -10.948 1.00 78.69 175 ARG A C 1
ATOM 1447 O O . ARG A 1 175 ? 15.582 5.584 -10.391 1.00 78.69 175 ARG A O 1
ATOM 1454 N N . THR A 1 176 ? 15.189 3.537 -11.229 1.00 61.19 176 THR A N 1
ATOM 1455 C CA . THR A 1 176 ? 16.446 2.887 -10.840 1.00 61.19 176 THR A CA 1
ATOM 1456 C C . THR A 1 176 ? 17.704 3.593 -11.339 1.00 61.19 176 THR A C 1
ATOM 1458 O O . THR A 1 176 ? 18.794 3.199 -10.933 1.00 61.19 176 THR A O 1
ATOM 1461 N N . THR A 1 177 ? 17.594 4.666 -12.128 1.00 57.19 177 THR A N 1
ATOM 1462 C CA . THR A 1 177 ? 18.719 5.537 -12.483 1.00 57.19 177 THR A CA 1
ATOM 1463 C C . THR A 1 177 ? 19.478 5.989 -11.236 1.00 57.19 177 THR A C 1
ATOM 1465 O O . THR A 1 177 ? 20.692 5.829 -11.183 1.00 57.19 177 THR A O 1
ATOM 1468 N N . ALA A 1 178 ? 18.796 6.416 -10.168 1.00 55.38 178 ALA A N 1
ATOM 1469 C CA . ALA A 1 178 ? 19.467 6.872 -8.947 1.00 55.38 178 ALA A CA 1
ATOM 1470 C C . ALA A 1 178 ? 20.292 5.766 -8.253 1.00 55.38 178 ALA A C 1
ATOM 1472 O O . ALA A 1 178 ? 21.413 6.012 -7.806 1.00 55.38 178 ALA A O 1
ATOM 1473 N N . ARG A 1 179 ? 19.787 4.524 -8.202 1.00 54.50 179 ARG A N 1
ATOM 1474 C CA . ARG A 1 179 ? 20.515 3.396 -7.593 1.00 54.50 179 ARG A CA 1
ATOM 1475 C C . ARG A 1 179 ? 21.615 2.855 -8.501 1.00 54.50 179 ARG A C 1
ATOM 1477 O O . ARG A 1 179 ? 22.677 2.505 -7.994 1.00 54.50 179 ARG A O 1
ATOM 1484 N N . ALA A 1 180 ? 21.390 2.827 -9.813 1.00 60.81 180 ALA A N 1
ATOM 1485 C CA . ALA A 1 180 ? 22.420 2.497 -10.789 1.00 60.81 180 ALA A CA 1
ATOM 1486 C C . ALA A 1 180 ? 23.607 3.463 -10.663 1.00 60.81 180 ALA A C 1
ATOM 1488 O O . ALA A 1 180 ? 24.741 3.008 -10.578 1.00 60.81 180 ALA A O 1
ATOM 1489 N N . HIS A 1 181 ? 23.351 4.768 -10.510 1.00 60.88 181 HIS A N 1
ATOM 1490 C CA . HIS A 1 181 ? 24.402 5.760 -10.275 1.00 60.88 181 HIS A CA 1
ATOM 1491 C C . HIS A 1 181 ? 25.149 5.547 -8.952 1.00 60.88 181 HIS A C 1
ATOM 1493 O O . HIS A 1 181 ? 26.372 5.645 -8.921 1.00 60.88 181 HIS A O 1
ATOM 1499 N N . ILE A 1 182 ? 24.451 5.216 -7.860 1.00 65.88 182 ILE A N 1
ATOM 1500 C CA . ILE A 1 182 ? 25.099 4.958 -6.561 1.00 65.88 182 ILE A CA 1
ATOM 1501 C C . ILE A 1 182 ? 25.947 3.678 -6.604 1.00 65.88 182 ILE A C 1
ATOM 1503 O O . ILE A 1 182 ? 27.074 3.672 -6.110 1.00 65.88 182 ILE A O 1
ATOM 1507 N N . LEU A 1 183 ? 25.435 2.597 -7.199 1.00 70.00 183 LEU A N 1
ATOM 1508 C CA . LEU A 1 183 ? 26.180 1.344 -7.352 1.00 70.00 183 LEU A CA 1
ATOM 1509 C C . LEU A 1 183 ? 27.380 1.516 -8.286 1.00 70.00 183 LEU A C 1
ATOM 1511 O O . LEU A 1 183 ? 28.465 1.039 -7.963 1.00 70.00 183 LEU A O 1
ATOM 1515 N N . GLN A 1 184 ? 27.214 2.257 -9.381 1.00 78.25 184 GLN A N 1
ATOM 1516 C CA . GLN A 1 184 ? 28.302 2.620 -10.282 1.00 78.25 184 GLN A CA 1
ATOM 1517 C C . GLN A 1 184 ? 29.379 3.437 -9.556 1.00 78.25 184 GLN A C 1
ATOM 1519 O O . GLN A 1 184 ? 30.554 3.098 -9.642 1.00 78.25 184 GLN A O 1
ATOM 1524 N N . ALA A 1 185 ? 28.996 4.441 -8.762 1.00 76.19 185 ALA A N 1
ATOM 1525 C CA . ALA A 1 185 ? 29.943 5.244 -7.989 1.00 76.19 185 ALA A CA 1
ATOM 1526 C C . ALA A 1 185 ? 30.692 4.420 -6.921 1.00 76.19 185 ALA A C 1
ATOM 1528 O O . ALA A 1 185 ? 31.877 4.648 -6.662 1.00 76.19 185 ALA A O 1
ATOM 1529 N N . LEU A 1 186 ? 30.027 3.443 -6.292 1.00 81.56 186 LEU A N 1
ATOM 1530 C CA . LEU A 1 186 ? 30.669 2.519 -5.352 1.00 81.56 186 LEU A CA 1
ATOM 1531 C C . LEU A 1 186 ? 31.634 1.556 -6.056 1.00 81.56 186 LEU A C 1
ATOM 1533 O O . LEU A 1 186 ? 32.711 1.284 -5.519 1.00 81.56 186 LEU A O 1
ATOM 1537 N N . GLU A 1 187 ? 31.278 1.069 -7.245 1.00 87.94 187 GLU A N 1
ATOM 1538 C CA . GLU A 1 187 ? 32.144 0.218 -8.063 1.00 87.94 187 GLU A CA 1
ATOM 1539 C C . GLU A 1 187 ? 33.379 0.987 -8.548 1.00 87.94 187 GLU A C 1
ATOM 1541 O O . GLU A 1 187 ? 34.500 0.521 -8.361 1.00 87.94 187 GLU A O 1
ATOM 1546 N N . GLU A 1 188 ? 33.208 2.210 -9.055 1.00 87.31 188 GLU A N 1
ATOM 1547 C CA . GLU A 1 188 ? 34.313 3.098 -9.437 1.00 87.31 188 GLU A CA 1
ATOM 1548 C C . GLU A 1 188 ? 35.248 3.367 -8.251 1.00 87.31 188 GLU A C 1
ATOM 1550 O O . GLU A 1 188 ? 36.473 3.283 -8.374 1.00 87.31 188 GLU A O 1
ATOM 1555 N N . LYS A 1 189 ? 34.694 3.605 -7.054 1.00 90.50 189 LYS A N 1
ATOM 1556 C CA . LYS A 1 189 ? 35.493 3.777 -5.834 1.00 90.50 189 LYS A CA 1
ATOM 1557 C C . LYS A 1 189 ? 36.272 2.508 -5.469 1.00 90.50 189 LYS A C 1
ATOM 1559 O O . LYS A 1 189 ? 37.429 2.611 -5.053 1.00 90.50 189 LYS A O 1
ATOM 1564 N N . ARG A 1 190 ? 35.676 1.322 -5.635 1.00 92.31 190 ARG A N 1
ATOM 1565 C CA . ARG A 1 190 ? 36.355 0.033 -5.416 1.00 92.31 190 ARG A CA 1
ATOM 1566 C C . ARG A 1 190 ? 37.486 -0.171 -6.424 1.00 92.31 190 ARG A C 1
ATOM 1568 O O . ARG A 1 190 ? 38.590 -0.536 -6.023 1.00 92.31 190 ARG A O 1
ATOM 1575 N N . GLN A 1 191 ? 37.248 0.121 -7.700 1.00 89.06 191 GLN A N 1
ATOM 1576 C CA . GLN A 1 191 ? 38.259 0.029 -8.754 1.00 89.06 191 GLN A CA 1
ATOM 1577 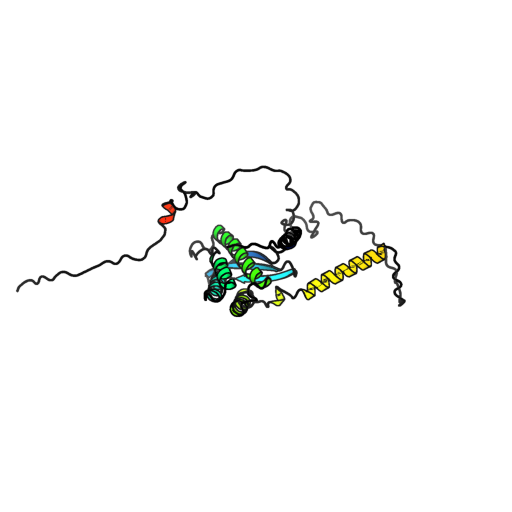C C . GLN A 1 191 ? 39.432 0.981 -8.493 1.00 89.06 191 GLN A C 1
ATOM 1579 O O . GLN A 1 191 ? 40.587 0.562 -8.549 1.00 89.06 191 GLN A O 1
ATOM 1584 N N . LEU A 1 192 ? 39.166 2.232 -8.101 1.00 86.94 192 LEU A N 1
ATOM 1585 C CA . LEU A 1 192 ? 40.209 3.192 -7.719 1.00 86.94 192 LEU A CA 1
ATOM 1586 C C . LEU A 1 192 ? 41.060 2.691 -6.543 1.00 86.94 192 LEU A C 1
ATOM 1588 O O . LEU A 1 192 ? 42.282 2.861 -6.539 1.00 86.94 192 LEU A O 1
ATOM 1592 N N . GLN A 1 193 ? 40.439 2.050 -5.549 1.00 86.62 193 GLN A N 1
ATOM 1593 C CA . GLN A 1 193 ? 41.164 1.448 -4.428 1.00 86.62 193 GLN A CA 1
ATOM 1594 C C . GLN A 1 193 ? 42.026 0.261 -4.866 1.00 86.62 193 GLN A C 1
ATOM 1596 O O . GLN A 1 193 ? 43.170 0.161 -4.424 1.00 86.62 193 GLN A O 1
ATOM 1601 N N . GLN A 1 194 ? 41.524 -0.597 -5.757 1.00 85.94 194 GLN A N 1
ATOM 1602 C CA . GLN A 1 194 ? 42.295 -1.717 -6.305 1.00 85.94 194 GLN A CA 1
ATOM 1603 C C . GLN A 1 194 ? 43.492 -1.235 -7.134 1.00 85.94 194 GLN A C 1
ATOM 1605 O O . GLN A 1 194 ? 44.597 -1.731 -6.936 1.00 85.94 194 GLN A O 1
ATOM 1610 N N . VAL A 1 195 ? 43.320 -0.215 -7.984 1.00 81.94 195 VAL A N 1
ATOM 1611 C CA . VAL A 1 195 ? 44.422 0.398 -8.752 1.00 81.94 195 VAL A CA 1
ATOM 1612 C C . VAL A 1 195 ? 45.480 0.990 -7.818 1.00 81.94 195 VAL A C 1
ATOM 1614 O O . VAL A 1 195 ? 46.676 0.774 -8.018 1.00 81.94 195 VAL A O 1
ATOM 1617 N N . LYS A 1 196 ? 45.053 1.683 -6.752 1.00 83.44 196 LYS A N 1
ATOM 1618 C CA . LYS A 1 196 ? 45.961 2.235 -5.735 1.00 83.44 196 LYS A CA 1
ATOM 1619 C C . LYS A 1 196 ? 46.723 1.137 -4.983 1.00 83.44 196 LYS A C 1
ATOM 1621 O O . LYS A 1 196 ? 47.918 1.292 -4.745 1.00 83.44 196 LYS A O 1
ATOM 1626 N N . ALA A 1 197 ? 46.051 0.044 -4.620 1.00 80.38 197 ALA A N 1
ATOM 1627 C CA . ALA A 1 197 ? 46.653 -1.088 -3.916 1.00 80.38 197 ALA A CA 1
ATOM 1628 C C . ALA A 1 197 ? 47.613 -1.896 -4.805 1.00 80.38 197 ALA A C 1
ATOM 1630 O O . ALA A 1 197 ? 48.645 -2.355 -4.328 1.00 80.38 197 ALA A O 1
ATOM 1631 N N . ALA A 1 198 ? 47.324 -2.006 -6.104 1.00 83.81 198 ALA A N 1
ATOM 1632 C CA . ALA A 1 198 ? 48.169 -2.695 -7.079 1.00 83.81 198 ALA A CA 1
ATOM 1633 C C . ALA A 1 198 ? 49.481 -1.950 -7.401 1.00 83.81 198 ALA A C 1
ATOM 1635 O O . ALA A 1 198 ? 50.257 -2.408 -8.236 1.00 83.81 198 ALA A O 1
ATOM 1636 N N . GLY A 1 199 ? 49.733 -0.781 -6.796 1.00 69.94 199 GLY A N 1
ATOM 1637 C CA . GLY A 1 199 ? 50.940 0.013 -7.051 1.00 69.94 199 GLY A CA 1
ATOM 1638 C C . GLY A 1 199 ? 51.029 0.554 -8.482 1.00 69.94 199 GLY A C 1
ATOM 1639 O O . GLY A 1 199 ? 52.047 1.138 -8.864 1.00 69.94 199 GLY A O 1
ATOM 1640 N N . LEU A 1 200 ? 49.959 0.400 -9.269 1.00 60.28 200 LEU A N 1
ATOM 1641 C CA . LEU A 1 200 ? 49.829 0.979 -10.593 1.00 60.28 200 LEU A CA 1
ATOM 1642 C C . LEU A 1 200 ? 49.664 2.486 -10.405 1.00 60.28 200 LEU A C 1
ATOM 1644 O O . LEU A 1 200 ? 48.568 2.996 -10.178 1.00 60.28 200 LEU A O 1
ATOM 1648 N N . ARG A 1 201 ? 50.781 3.221 -10.470 1.00 60.81 201 ARG A N 1
ATOM 1649 C CA . ARG A 1 201 ? 50.754 4.677 -10.628 1.00 60.81 201 ARG A CA 1
ATOM 1650 C C . ARG A 1 201 ? 49.980 4.979 -11.907 1.00 60.81 201 ARG A C 1
ATOM 1652 O O . ARG A 1 201 ? 50.540 4.894 -13.000 1.00 60.81 201 ARG A O 1
ATOM 1659 N N . ALA A 1 202 ? 48.707 5.337 -11.769 1.00 55.69 202 ALA A N 1
ATOM 1660 C CA . ALA A 1 202 ? 47.969 5.988 -12.832 1.00 55.69 202 ALA A CA 1
ATOM 1661 C C . ALA A 1 202 ? 48.790 7.213 -13.251 1.00 55.69 202 ALA A C 1
ATOM 1663 O O . ALA A 1 202 ? 48.995 8.144 -12.470 1.00 55.69 202 ALA A O 1
ATOM 1664 N N . LYS A 1 203 ? 49.331 7.180 -14.470 1.00 56.38 203 LYS A N 1
ATOM 1665 C CA . LYS A 1 203 ? 49.973 8.329 -15.111 1.00 56.38 203 LYS A CA 1
ATOM 1666 C C . LYS A 1 203 ? 48.882 9.312 -15.546 1.00 56.38 203 LYS A C 1
ATOM 1668 O O . LYS A 1 203 ? 48.730 9.592 -16.725 1.00 56.38 203 LYS A O 1
ATOM 1673 N N . SER A 1 204 ? 48.070 9.789 -14.611 1.00 54.72 204 SER A N 1
ATOM 1674 C CA . SER A 1 204 ? 47.162 10.907 -14.842 1.00 54.72 204 SER A CA 1
ATOM 1675 C C . SER A 1 204 ? 47.936 12.183 -14.545 1.00 54.72 204 SER A C 1
ATOM 1677 O O . SER A 1 204 ? 48.376 12.427 -13.420 1.00 54.72 204 SER A O 1
ATOM 1679 N N . ALA A 1 205 ? 48.189 12.916 -15.623 1.00 49.59 205 ALA A N 1
ATOM 1680 C CA . ALA A 1 205 ? 49.007 14.106 -15.686 1.00 49.59 205 ALA A CA 1
ATOM 1681 C C . ALA A 1 205 ? 48.540 15.201 -14.713 1.00 49.59 205 ALA A C 1
ATOM 1683 O O . ALA A 1 205 ? 47.360 15.520 -14.617 1.00 49.59 205 ALA A O 1
ATOM 1684 N N . ALA A 1 206 ? 49.537 15.740 -14.014 1.00 52.81 206 ALA A N 1
ATOM 1685 C CA . ALA A 1 206 ? 49.6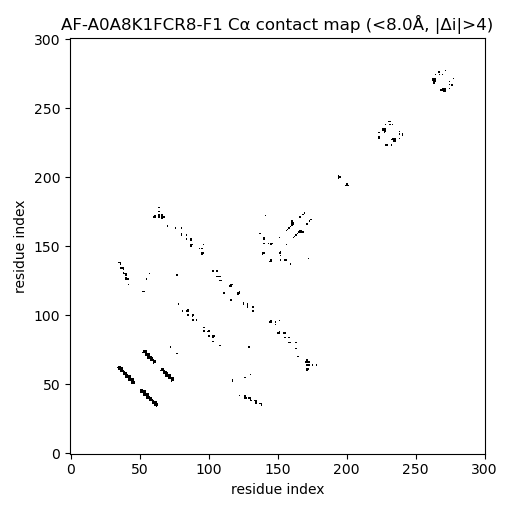72 17.083 -13.470 1.00 52.81 206 ALA A CA 1
ATOM 1686 C C . ALA A 1 206 ? 48.434 18.003 -13.494 1.00 52.81 206 ALA A C 1
ATOM 1688 O O . ALA A 1 206 ? 48.151 18.654 -14.492 1.00 52.81 206 ALA A O 1
ATOM 1689 N N . TYR A 1 207 ? 47.857 18.220 -12.314 1.00 47.53 207 TYR A N 1
ATOM 1690 C CA . TYR A 1 207 ? 47.739 19.579 -11.789 1.00 47.53 207 TYR A CA 1
ATOM 1691 C C . TYR A 1 207 ? 48.046 19.533 -10.293 1.00 47.53 207 TYR A C 1
ATOM 1693 O O . TYR A 1 207 ? 47.282 19.023 -9.477 1.00 47.53 207 TYR A O 1
ATOM 1701 N N . ALA A 1 208 ? 49.251 19.983 -9.959 1.00 51.00 208 ALA A N 1
ATOM 1702 C CA . ALA A 1 208 ? 49.674 20.229 -8.597 1.00 51.00 208 ALA A CA 1
ATOM 1703 C C . ALA A 1 208 ? 48.942 21.467 -8.076 1.00 51.00 208 ALA A C 1
ATOM 1705 O O . ALA A 1 208 ? 48.965 22.484 -8.758 1.00 51.00 208 ALA A O 1
ATOM 1706 N N . MET A 1 209 ? 48.374 21.393 -6.872 1.00 43.97 209 MET A N 1
ATOM 1707 C CA . MET A 1 209 ? 48.327 22.500 -5.911 1.00 43.97 209 MET A CA 1
ATOM 1708 C C . MET A 1 209 ? 48.162 21.918 -4.499 1.00 43.97 209 MET A C 1
ATOM 1710 O O . MET A 1 209 ? 47.133 21.360 -4.142 1.00 43.97 209 MET A O 1
ATOM 1714 N N . GLN A 1 210 ? 49.269 22.018 -3.762 1.00 41.66 210 GLN A N 1
ATOM 1715 C CA . GLN A 1 210 ? 49.406 22.228 -2.319 1.00 41.66 210 GLN A CA 1
ATOM 1716 C C . GLN A 1 210 ? 48.670 21.294 -1.344 1.00 41.66 210 GLN A C 1
ATOM 1718 O O . GLN A 1 210 ? 47.474 21.363 -1.087 1.00 41.66 210 GLN A O 1
ATOM 1723 N N . ARG A 1 211 ? 49.511 20.474 -0.714 1.00 46.66 211 ARG A N 1
ATOM 1724 C CA . ARG A 1 211 ? 49.278 19.621 0.445 1.00 46.66 211 ARG A CA 1
ATOM 1725 C C . ARG A 1 211 ? 49.511 20.436 1.728 1.00 46.66 211 ARG A C 1
ATOM 1727 O O . ARG A 1 211 ? 50.633 20.907 1.903 1.00 46.66 211 ARG A O 1
ATOM 1734 N N . PRO A 1 212 ? 48.542 20.536 2.650 1.00 46.66 212 PRO A N 1
ATOM 1735 C CA . PRO A 1 212 ? 48.833 20.697 4.067 1.00 46.66 212 PRO A CA 1
ATOM 1736 C C . PRO A 1 212 ? 48.973 19.307 4.696 1.00 46.66 212 PRO A C 1
ATOM 1738 O O . PRO A 1 212 ? 48.135 18.426 4.492 1.00 46.66 212 PRO A O 1
ATOM 1741 N N . GLU A 1 213 ? 50.064 19.098 5.425 1.00 52.81 213 GLU A N 1
ATOM 1742 C CA . GLU A 1 213 ? 50.238 17.953 6.315 1.00 52.81 213 GLU A CA 1
ATOM 1743 C C . GLU A 1 213 ? 49.180 17.996 7.424 1.00 52.81 213 GLU A C 1
ATOM 1745 O O . GLU A 1 213 ? 48.990 19.023 8.073 1.00 52.81 213 GLU A O 1
ATOM 1750 N N . ALA A 1 214 ? 48.495 16.873 7.639 1.00 51.38 214 ALA A N 1
ATOM 1751 C CA . ALA A 1 214 ? 47.598 16.668 8.769 1.00 51.38 214 ALA A CA 1
ATOM 1752 C C . ALA A 1 214 ? 47.817 15.262 9.362 1.00 51.38 214 ALA A C 1
ATOM 1754 O O . ALA A 1 214 ? 48.251 14.356 8.639 1.00 51.38 214 ALA A O 1
ATOM 1755 N N . PRO A 1 215 ? 47.583 15.086 10.673 1.00 52.34 215 PRO A N 1
ATOM 1756 C CA . PRO A 1 215 ? 48.242 14.066 11.480 1.00 52.34 215 PRO A CA 1
ATOM 1757 C C . PRO A 1 215 ? 47.638 12.672 11.304 1.00 52.34 215 PRO A C 1
ATOM 1759 O O . PRO A 1 215 ? 46.447 12.509 11.051 1.00 52.34 215 PRO A O 1
ATOM 1762 N N . GLN A 1 216 ? 48.479 11.656 11.496 1.00 57.47 216 GLN A N 1
ATOM 1763 C CA . GLN A 1 216 ? 48.079 10.256 11.586 1.00 57.47 216 GLN A CA 1
ATOM 1764 C C . GLN A 1 216 ? 47.241 10.013 12.851 1.00 57.47 216 GLN A C 1
ATOM 1766 O O . GLN A 1 216 ? 47.786 9.832 13.939 1.00 57.47 216 GLN A O 1
ATOM 1771 N N . GLU A 1 217 ? 45.918 9.951 12.707 1.00 44.53 217 GLU A N 1
ATOM 1772 C CA . GLU A 1 217 ? 45.043 9.362 13.721 1.00 44.53 217 GLU A CA 1
ATOM 1773 C C . GLU A 1 217 ? 45.034 7.839 13.568 1.00 44.53 217 GLU A C 1
ATOM 1775 O O . GLU A 1 217 ? 44.450 7.261 12.652 1.00 44.53 217 GLU A O 1
ATOM 1780 N N . THR A 1 218 ? 45.718 7.176 14.495 1.00 52.41 218 THR A N 1
ATOM 1781 C CA . THR A 1 218 ? 45.590 5.740 14.728 1.00 52.41 218 THR A CA 1
ATOM 1782 C C . THR A 1 218 ? 44.260 5.493 15.434 1.00 52.41 218 THR A C 1
ATOM 1784 O O . THR A 1 218 ? 44.143 5.649 16.648 1.00 52.41 218 THR A O 1
ATOM 1787 N N . THR A 1 219 ? 43.227 5.138 14.670 1.00 48.94 219 THR A N 1
ATOM 1788 C CA . THR A 1 219 ? 41.912 4.800 15.224 1.00 48.94 219 THR A CA 1
ATOM 1789 C C . THR A 1 219 ? 42.022 3.493 16.004 1.00 48.94 219 THR A C 1
ATOM 1791 O O . THR A 1 219 ? 42.024 2.398 15.441 1.00 48.94 219 THR A O 1
ATOM 1794 N N . ARG A 1 220 ? 42.174 3.610 17.324 1.00 66.94 220 ARG A N 1
ATOM 1795 C CA . ARG A 1 220 ? 42.041 2.481 18.244 1.00 66.94 220 ARG A CA 1
ATOM 1796 C C . ARG A 1 220 ? 40.585 1.992 18.202 1.00 66.94 220 ARG A C 1
ATOM 1798 O O . ARG A 1 220 ? 39.684 2.827 18.112 1.00 66.94 220 ARG A O 1
ATOM 1805 N N . PRO A 1 221 ? 40.337 0.672 18.250 1.00 72.44 221 PRO A N 1
ATOM 1806 C CA . PRO A 1 221 ? 38.983 0.135 18.307 1.00 72.44 221 PRO A CA 1
ATOM 1807 C C . PRO A 1 221 ? 38.253 0.705 19.526 1.00 72.44 221 PRO A C 1
ATOM 1809 O O . PRO A 1 221 ? 38.817 0.780 20.618 1.00 72.44 221 PRO A O 1
ATOM 1812 N N . ILE A 1 222 ? 37.010 1.136 19.316 1.00 74.25 222 ILE A N 1
ATOM 1813 C CA . ILE A 1 222 ? 36.156 1.682 20.369 1.00 74.25 222 ILE A CA 1
ATOM 1814 C C . ILE A 1 222 ? 35.842 0.539 21.337 1.00 74.25 222 ILE A C 1
ATOM 1816 O O . ILE A 1 222 ? 35.121 -0.395 20.992 1.00 74.25 222 ILE A O 1
ATOM 1820 N N . VAL A 1 223 ? 36.418 0.603 22.535 1.00 83.56 223 VAL A N 1
ATOM 1821 C CA . VAL A 1 223 ? 36.052 -0.266 23.655 1.00 83.56 223 VAL A CA 1
ATOM 1822 C C . VAL A 1 223 ? 34.820 0.357 24.300 1.00 83.56 223 VAL A C 1
ATOM 1824 O O . VAL A 1 223 ? 34.884 1.486 24.779 1.00 83.56 223 VAL A O 1
ATOM 1827 N N . VAL A 1 224 ? 33.693 -0.347 24.248 1.00 87.88 224 VAL A N 1
ATOM 1828 C CA . VAL A 1 224 ? 32.425 0.071 24.862 1.00 87.88 224 VAL A CA 1
ATOM 1829 C C . VAL A 1 224 ? 32.212 -0.731 26.141 1.00 87.88 224 VAL A C 1
ATOM 1831 O O . VAL A 1 224 ? 32.473 -1.935 26.156 1.00 87.88 224 VAL A O 1
ATOM 1834 N N . ASP A 1 225 ? 31.746 -0.071 27.201 1.00 87.88 225 ASP A N 1
ATOM 1835 C CA . ASP A 1 225 ? 31.404 -0.730 28.462 1.00 87.88 225 ASP A CA 1
ATOM 1836 C C . ASP A 1 225 ? 30.270 -1.749 28.273 1.00 87.88 225 ASP A C 1
ATOM 1838 O O . ASP A 1 225 ? 29.407 -1.599 27.404 1.00 87.88 225 ASP A O 1
ATOM 1842 N N . ALA A 1 226 ? 30.244 -2.783 29.121 1.00 85.38 226 ALA A N 1
ATOM 1843 C CA . ALA A 1 226 ? 29.251 -3.859 29.046 1.00 85.38 226 ALA A CA 1
ATOM 1844 C C . ALA A 1 226 ? 27.796 -3.361 29.178 1.00 85.38 226 ALA A C 1
ATOM 1846 O O . ALA A 1 226 ? 26.871 -4.028 28.718 1.00 85.38 226 ALA A O 1
ATOM 1847 N N . ASP A 1 227 ? 27.585 -2.187 29.779 1.00 89.50 227 ASP A N 1
ATOM 1848 C CA . ASP A 1 227 ? 26.277 -1.561 29.967 1.00 89.50 227 ASP A CA 1
ATOM 1849 C C . ASP A 1 227 ? 25.902 -0.565 28.855 1.00 89.50 227 ASP A C 1
ATOM 1851 O O . ASP A 1 227 ? 24.850 0.073 28.954 1.00 89.50 227 ASP A O 1
ATOM 1855 N N . THR A 1 228 ? 26.664 -0.509 27.756 1.00 86.25 228 THR A N 1
ATOM 1856 C CA . THR A 1 228 ? 26.454 0.431 26.649 1.00 86.25 228 THR A CA 1
ATOM 1857 C C . THR A 1 228 ? 26.229 -0.282 25.306 1.00 86.25 228 THR A C 1
ATOM 1859 O O . THR A 1 228 ? 26.958 -1.194 24.919 1.00 86.25 228 THR A O 1
ATOM 1862 N N . CYS A 1 229 ? 25.206 0.136 24.555 1.00 83.75 229 CYS A N 1
ATOM 1863 C CA . CYS A 1 229 ? 24.912 -0.393 23.226 1.00 83.75 229 CYS A CA 1
ATOM 1864 C C . CYS A 1 229 ? 25.989 0.040 22.222 1.00 83.75 229 CYS A C 1
ATOM 1866 O O . CYS A 1 229 ? 26.175 1.228 21.971 1.00 83.75 229 CYS A O 1
ATOM 1868 N N . HIS A 1 230 ? 26.636 -0.918 21.560 1.00 83.19 230 HIS A N 1
ATOM 1869 C CA . HIS A 1 230 ? 27.685 -0.653 20.567 1.00 83.19 230 HIS A CA 1
ATOM 1870 C C . HIS A 1 230 ? 27.192 0.086 19.306 1.00 83.19 230 HIS A C 1
ATOM 1872 O O . HIS A 1 230 ? 28.008 0.622 18.561 1.00 83.19 230 HIS A O 1
ATOM 1878 N N . ARG A 1 231 ? 25.873 0.119 19.046 1.00 80.06 231 ARG A N 1
ATOM 1879 C CA . ARG A 1 231 ? 25.293 0.804 17.876 1.00 80.06 231 ARG A CA 1
ATOM 1880 C C . ARG A 1 231 ? 25.016 2.284 18.129 1.00 80.06 231 ARG A C 1
ATOM 1882 O O . ARG A 1 231 ? 25.335 3.112 17.284 1.00 80.06 231 ARG A O 1
ATOM 1889 N N . CYS A 1 232 ? 24.392 2.616 19.258 1.00 88.44 232 CYS A N 1
ATOM 1890 C CA . CYS A 1 232 ? 23.958 3.985 19.560 1.00 88.44 232 CYS A CA 1
ATOM 1891 C C . CYS A 1 232 ? 24.707 4.638 20.730 1.00 88.44 232 CYS A C 1
ATOM 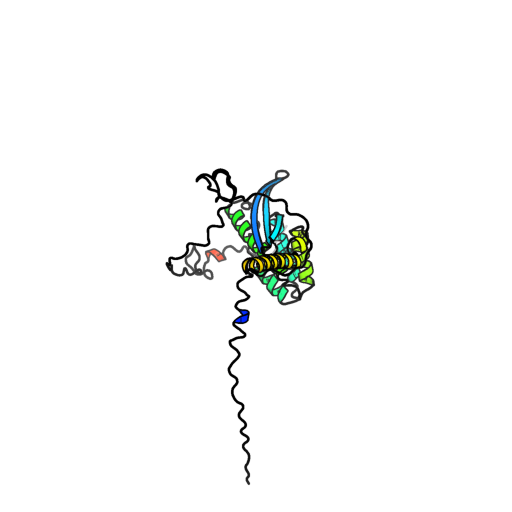1893 O O . CYS A 1 232 ? 24.437 5.795 21.043 1.00 88.44 232 CYS A O 1
ATOM 1895 N N . LEU A 1 233 ? 25.630 3.910 21.368 1.00 87.62 233 LEU A N 1
ATOM 1896 C CA . LEU A 1 233 ? 26.443 4.342 22.511 1.00 87.62 233 LEU A CA 1
ATOM 1897 C C . LEU A 1 233 ? 25.621 4.832 23.723 1.00 87.62 233 LEU A C 1
ATOM 1899 O O . LEU A 1 233 ? 26.131 5.550 24.578 1.00 87.62 233 LEU A O 1
ATOM 1903 N N . GLN A 1 234 ? 24.348 4.434 23.811 1.00 87.25 234 GLN A N 1
ATOM 1904 C CA . GLN A 1 234 ? 23.471 4.662 24.965 1.00 87.25 234 GLN A CA 1
ATOM 1905 C C . GLN A 1 234 ? 23.512 3.462 25.911 1.00 87.25 234 GLN A C 1
ATOM 1907 O O . GLN A 1 234 ? 23.749 2.334 25.473 1.00 87.25 234 GLN A O 1
ATOM 1912 N N . LYS A 1 235 ? 23.201 3.674 27.195 1.00 84.56 235 LYS A N 1
ATOM 1913 C CA . LYS A 1 235 ? 23.030 2.563 28.140 1.00 84.56 235 LYS A CA 1
ATOM 1914 C C . LYS A 1 235 ? 21.927 1.615 27.674 1.00 84.56 235 LYS A C 1
ATOM 1916 O O . LYS A 1 235 ? 20.910 2.085 27.166 1.00 84.56 235 LYS A O 1
ATOM 1921 N N . TRP A 1 236 ? 22.080 0.306 27.883 1.00 74.06 236 TRP A N 1
ATOM 1922 C CA . TRP A 1 236 ? 21.083 -0.688 27.440 1.00 74.06 236 TRP A CA 1
ATOM 1923 C C . TRP A 1 236 ? 19.666 -0.393 27.955 1.00 74.06 236 TRP A C 1
ATOM 1925 O O . TRP A 1 236 ? 18.701 -0.592 27.227 1.00 74.06 236 TRP A O 1
ATOM 1935 N N . THR A 1 237 ? 19.526 0.188 29.150 1.00 71.06 237 THR A N 1
ATOM 1936 C CA . THR A 1 237 ? 18.230 0.602 29.725 1.00 71.06 237 THR A CA 1
ATOM 1937 C C . THR A 1 237 ? 17.522 1.726 28.957 1.00 71.06 237 THR A C 1
ATOM 1939 O O . THR A 1 237 ? 16.343 1.980 29.193 1.00 71.06 237 THR A O 1
ATOM 1942 N N . HIS A 1 238 ? 18.228 2.415 28.060 1.00 72.69 238 HIS A N 1
ATOM 1943 C CA . HIS A 1 238 ? 17.734 3.535 27.254 1.00 72.69 238 HIS A CA 1
ATOM 1944 C C . HIS A 1 238 ? 17.953 3.319 25.748 1.00 72.69 238 HIS A C 1
ATOM 1946 O O . HIS A 1 238 ? 17.764 4.238 24.949 1.00 72.69 238 HIS A O 1
ATOM 1952 N N . CYS A 1 239 ? 18.356 2.111 25.350 1.00 73.50 239 CYS A N 1
ATOM 1953 C CA . CYS A 1 239 ? 18.603 1.758 23.963 1.00 73.50 239 CYS A CA 1
ATOM 1954 C C . CYS A 1 239 ? 17.295 1.341 23.270 1.00 73.50 239 CYS A C 1
ATOM 1956 O O . CYS A 1 239 ? 16.634 0.402 23.699 1.00 73.50 239 CYS A O 1
ATOM 1958 N N . TYR A 1 240 ? 16.953 2.012 22.166 1.00 69.44 240 TYR A N 1
ATOM 1959 C CA . TYR A 1 240 ? 15.822 1.663 21.288 1.00 69.44 240 TYR A CA 1
ATOM 1960 C C . TYR A 1 240 ? 16.285 1.053 19.951 1.00 69.44 240 TYR A C 1
ATOM 1962 O O . TYR A 1 240 ? 15.565 1.091 18.953 1.00 69.44 240 TYR A O 1
ATOM 1970 N N . CYS A 1 241 ? 17.513 0.531 19.885 1.00 81.25 241 CYS A N 1
ATOM 1971 C CA . CYS A 1 241 ? 17.963 -0.228 18.722 1.00 81.25 241 CYS A CA 1
ATOM 1972 C C . CYS A 1 241 ? 17.252 -1.589 18.737 1.00 81.25 241 CYS A C 1
ATOM 1974 O O . CYS A 1 241 ? 17.580 -2.432 19.561 1.00 81.25 241 CYS A O 1
ATOM 1976 N N . ASN A 1 242 ? 16.258 -1.776 17.865 1.00 49.06 242 ASN A N 1
ATOM 1977 C CA . ASN A 1 242 ? 15.475 -3.013 17.778 1.00 49.06 242 ASN A CA 1
ATOM 1978 C C . ASN A 1 242 ? 16.384 -4.245 17.591 1.00 49.06 242 ASN A C 1
ATOM 1980 O O . ASN A 1 242 ? 17.173 -4.288 16.649 1.00 49.06 242 ASN A O 1
ATOM 1984 N N . GLU A 1 243 ? 16.224 -5.249 18.457 1.00 44.59 243 GLU A N 1
ATOM 1985 C CA . GLU A 1 243 ? 16.973 -6.522 18.487 1.00 44.59 243 GLU A CA 1
ATOM 1986 C C . GLU A 1 243 ? 16.605 -7.499 17.345 1.00 44.59 243 GLU A C 1
ATOM 1988 O O . GLU A 1 243 ? 17.024 -8.653 17.339 1.00 44.59 243 GLU A O 1
ATOM 1993 N N . GLU A 1 244 ? 15.811 -7.082 16.354 1.00 46.81 244 GLU A N 1
ATOM 1994 C CA . GLU A 1 244 ? 15.276 -8.001 15.334 1.00 46.81 244 GLU A CA 1
ATOM 1995 C C . GLU A 1 244 ? 16.272 -8.391 14.220 1.00 46.81 244 GLU A C 1
ATOM 1997 O O . GLU A 1 244 ? 15.904 -9.142 13.321 1.00 46.81 244 GLU A O 1
ATOM 2002 N N . ASP A 1 245 ? 17.536 -7.960 14.295 1.00 47.78 245 ASP A N 1
ATOM 2003 C CA . ASP A 1 245 ? 18.592 -8.320 13.327 1.00 47.78 245 ASP A CA 1
ATOM 2004 C C . ASP A 1 245 ? 19.443 -9.549 13.731 1.00 47.78 245 ASP A C 1
ATOM 2006 O O . ASP A 1 245 ? 20.261 -10.006 12.936 1.00 47.78 245 ASP A O 1
ATOM 2010 N N . ASP A 1 246 ? 19.246 -10.146 14.914 1.00 42.56 246 ASP A N 1
ATOM 2011 C CA . ASP A 1 246 ? 20.108 -11.240 15.416 1.00 42.56 246 ASP A CA 1
ATOM 2012 C C . ASP A 1 246 ? 19.612 -12.663 15.064 1.00 42.56 246 ASP A C 1
ATOM 2014 O O . ASP A 1 246 ? 19.854 -13.630 15.788 1.00 42.56 246 ASP A O 1
ATOM 2018 N N . ARG A 1 247 ? 18.909 -12.844 13.935 1.00 43.50 247 ARG A N 1
ATOM 2019 C CA . ARG A 1 247 ? 18.378 -14.165 13.514 1.00 43.50 247 ARG A CA 1
ATOM 2020 C C . ARG A 1 247 ? 19.034 -14.811 12.293 1.00 43.50 247 ARG A C 1
ATOM 2022 O O . ARG A 1 247 ? 18.473 -15.758 1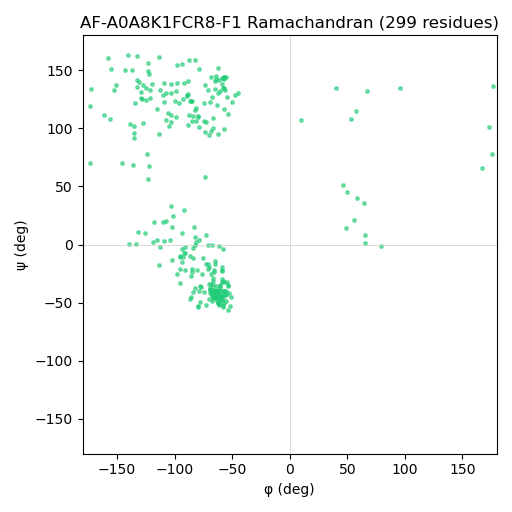1.746 1.00 43.50 247 ARG A O 1
ATOM 2029 N N . ILE A 1 248 ? 20.244 -14.403 11.919 1.00 44.91 248 ILE A N 1
ATOM 2030 C CA . ILE A 1 248 ? 21.047 -15.126 10.918 1.00 44.91 248 ILE A CA 1
ATOM 2031 C C . ILE A 1 248 ? 22.391 -15.537 11.524 1.00 44.91 248 ILE A C 1
ATOM 2033 O O . ILE A 1 248 ? 23.420 -14.994 11.162 1.00 44.91 248 ILE A O 1
ATOM 2037 N N . ASP A 1 249 ? 22.363 -16.454 12.495 1.00 43.88 249 ASP A N 1
ATOM 2038 C CA . ASP A 1 249 ? 23.369 -17.525 12.647 1.00 43.88 249 ASP A CA 1
ATOM 2039 C C . ASP A 1 249 ? 23.113 -18.336 13.927 1.00 43.88 249 ASP A C 1
ATOM 2041 O O . ASP A 1 249 ? 23.768 -18.150 14.944 1.00 43.88 249 ASP A O 1
ATOM 2045 N N . MET A 1 250 ? 22.132 -19.249 13.899 1.00 42.41 250 MET A N 1
ATOM 2046 C CA . MET A 1 250 ? 22.105 -20.445 14.765 1.00 42.41 250 MET A CA 1
ATOM 2047 C C . MET A 1 250 ? 20.938 -21.375 14.392 1.00 42.41 250 MET A C 1
ATOM 2049 O O . MET A 1 250 ? 19.980 -21.545 15.139 1.00 42.41 250 MET A O 1
ATOM 2053 N N . GLN A 1 251 ? 21.021 -22.032 13.231 1.00 36.34 251 GLN A N 1
ATOM 2054 C CA . GLN A 1 251 ? 20.220 -23.234 12.947 1.00 36.34 251 GLN A CA 1
ATOM 2055 C C . GLN A 1 251 ? 21.066 -24.322 12.268 1.00 36.34 251 GLN A C 1
ATOM 2057 O O . GLN A 1 251 ? 20.857 -24.722 11.128 1.00 36.34 251 GLN A O 1
ATOM 2062 N N . ARG A 1 252 ? 22.009 -24.875 13.033 1.00 40.41 252 ARG A N 1
ATOM 2063 C CA . ARG A 1 252 ? 22.394 -26.287 12.924 1.00 40.41 252 ARG A CA 1
ATOM 2064 C C . ARG A 1 252 ? 21.975 -26.959 14.224 1.00 40.41 252 ARG A C 1
ATOM 2066 O O . ARG A 1 252 ? 22.711 -26.859 15.184 1.00 40.41 252 ARG A O 1
ATOM 2073 N N . TYR A 1 253 ? 20.795 -27.574 14.257 1.00 38.66 253 TYR A N 1
ATOM 2074 C CA . TYR A 1 253 ? 20.553 -28.916 14.809 1.00 38.66 253 TYR A CA 1
ATOM 2075 C C . TYR A 1 253 ? 19.104 -29.333 14.510 1.00 38.66 253 TYR A C 1
ATOM 2077 O O . TYR A 1 253 ? 18.136 -28.685 14.896 1.00 38.66 253 TYR A O 1
ATOM 2085 N N . ARG A 1 254 ? 19.001 -30.435 13.762 1.00 36.22 254 ARG A N 1
ATOM 2086 C CA . ARG A 1 254 ? 17.793 -31.165 13.369 1.00 36.22 254 ARG A CA 1
ATOM 2087 C C . ARG A 1 254 ? 16.978 -31.646 14.574 1.00 36.22 254 ARG A C 1
ATOM 2089 O O . ARG A 1 254 ? 17.538 -32.280 15.466 1.00 36.22 254 ARG A O 1
ATOM 2096 N N . ARG A 1 255 ? 15.648 -31.607 14.444 1.00 33.31 255 ARG A N 1
ATOM 2097 C CA . ARG A 1 255 ? 14.787 -32.762 14.764 1.00 33.31 255 ARG A CA 1
ATOM 2098 C C . ARG A 1 255 ? 13.495 -32.711 13.930 1.00 33.31 255 ARG A C 1
ATOM 2100 O O . ARG A 1 255 ? 12.902 -31.640 13.850 1.00 33.31 255 ARG A O 1
ATOM 2107 N N . PRO A 1 256 ? 13.067 -33.816 13.292 1.00 44.88 256 PRO A N 1
ATOM 2108 C CA . PRO A 1 256 ? 11.826 -33.849 12.530 1.00 44.88 256 PRO A CA 1
ATOM 2109 C C . PRO A 1 256 ? 10.652 -34.174 13.463 1.00 44.88 256 PRO A C 1
ATOM 2111 O O . PRO A 1 256 ? 10.666 -35.208 14.129 1.00 44.88 256 PRO A O 1
ATOM 2114 N N . SER A 1 257 ? 9.647 -33.298 13.499 1.00 38.91 257 SER A N 1
ATOM 2115 C CA . SER A 1 257 ? 8.331 -33.613 14.061 1.00 38.91 257 SER A CA 1
ATOM 2116 C C . SER A 1 257 ? 7.353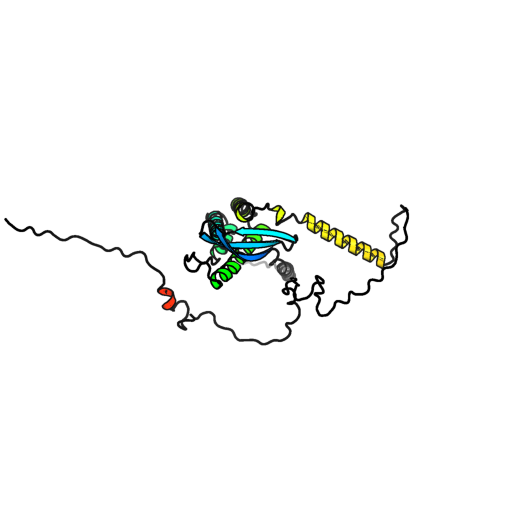 -33.858 12.924 1.00 38.91 257 SER A C 1
ATOM 2118 O O . SER A 1 257 ? 7.282 -33.108 11.953 1.00 38.91 257 SER A O 1
ATOM 2120 N N . THR A 1 258 ? 6.660 -34.973 13.068 1.00 40.56 258 THR A N 1
ATOM 2121 C CA . THR A 1 258 ? 5.693 -35.585 12.169 1.00 40.56 258 THR A CA 1
ATOM 2122 C C . THR A 1 258 ? 4.534 -34.659 11.815 1.00 40.56 258 THR A C 1
ATOM 2124 O O . THR A 1 258 ? 4.064 -33.878 12.642 1.00 40.56 258 THR A O 1
ATOM 2127 N N . ALA A 1 259 ? 4.088 -34.792 10.566 1.00 42.53 259 ALA A N 1
ATOM 2128 C CA . ALA A 1 259 ? 2.949 -34.121 9.962 1.00 42.53 259 ALA A CA 1
ATOM 2129 C C . ALA A 1 259 ? 1.714 -34.121 10.876 1.00 42.53 259 ALA A C 1
ATOM 2131 O O . ALA A 1 259 ? 1.317 -35.157 11.404 1.00 42.53 259 ALA A O 1
ATOM 2132 N N . SER A 1 260 ? 1.117 -32.943 11.050 1.00 45.66 260 SER A N 1
ATOM 2133 C CA . SER A 1 260 ? -0.241 -32.799 11.568 1.00 45.66 260 SER A CA 1
ATOM 2134 C C . SER A 1 260 ? -1.158 -32.592 10.369 1.00 45.66 260 SER A C 1
ATOM 2136 O O . SER A 1 260 ? -1.080 -31.554 9.711 1.00 45.66 260 SER A O 1
ATOM 2138 N N . ASP A 1 261 ? -1.975 -33.599 10.074 1.00 49.78 261 ASP A N 1
ATOM 2139 C CA . ASP A 1 261 ? -3.058 -33.521 9.098 1.00 49.78 261 ASP A CA 1
ATOM 2140 C C . ASP A 1 261 ? -4.018 -32.389 9.485 1.00 49.78 261 ASP A C 1
ATOM 2142 O O . ASP A 1 261 ? -4.647 -32.396 10.543 1.00 49.78 261 ASP A O 1
ATOM 2146 N N . SER A 1 262 ? -4.116 -31.380 8.623 1.00 56.81 262 SER A N 1
ATOM 2147 C CA . SER A 1 262 ? -4.910 -30.163 8.817 1.00 56.81 262 SER A CA 1
ATOM 2148 C C . SER A 1 262 ? -6.392 -30.322 8.437 1.00 56.81 262 SER A C 1
ATOM 2150 O O . SER A 1 262 ? -7.115 -29.332 8.307 1.00 56.81 262 SER A O 1
ATOM 2152 N N . SER A 1 263 ? -6.877 -31.555 8.280 1.00 63.75 263 SER A N 1
ATOM 2153 C CA . SER A 1 263 ? -8.220 -31.855 7.772 1.00 63.75 263 SER A CA 1
ATOM 2154 C C . SER A 1 263 ? -9.309 -31.992 8.842 1.00 63.75 263 SER A C 1
ATOM 2156 O O . SER A 1 263 ? -10.470 -32.148 8.474 1.00 63.75 263 SER A O 1
ATOM 2158 N N . GLN A 1 264 ? -9.007 -31.887 10.141 1.00 68.81 264 GLN A N 1
ATOM 2159 C CA . GLN A 1 264 ? -9.993 -32.146 11.203 1.00 68.81 264 GLN A CA 1
ATOM 2160 C C . GLN A 1 264 ? -10.447 -30.883 11.947 1.00 68.81 264 GLN A C 1
ATOM 2162 O O . GLN A 1 264 ? -9.667 -29.985 12.273 1.00 68.81 264 GLN A O 1
ATOM 2167 N N . CYS A 1 265 ? -11.746 -30.814 12.236 1.00 74.94 265 CYS A N 1
ATOM 2168 C CA . CYS A 1 265 ? -12.336 -29.736 13.016 1.00 74.94 265 CYS A CA 1
ATOM 2169 C C . CYS A 1 265 ? -11.988 -29.885 14.505 1.00 74.94 265 CYS A C 1
ATOM 2171 O O . CYS A 1 265 ? -12.409 -30.842 15.154 1.00 74.94 265 CYS A O 1
ATOM 2173 N N . SER A 1 266 ? -11.347 -28.865 15.085 1.00 73.19 266 SER A N 1
ATOM 2174 C CA . SER A 1 266 ? -10.896 -28.810 16.491 1.00 73.19 266 SER A CA 1
ATOM 2175 C C . SER A 1 266 ? -11.993 -28.911 17.562 1.00 73.19 266 SER A C 1
ATOM 2177 O O . SER A 1 266 ? -11.708 -28.844 18.756 1.00 73.19 266 SER A O 1
ATOM 2179 N N . ARG A 1 267 ? -13.262 -29.021 17.156 1.00 71.88 267 ARG A N 1
ATOM 2180 C CA . ARG A 1 267 ? -14.417 -29.174 18.048 1.00 71.88 267 ARG A CA 1
ATOM 2181 C C . ARG A 1 267 ? -15.126 -30.516 17.930 1.00 71.88 267 ARG A C 1
ATOM 2183 O O . ARG A 1 267 ? -15.934 -30.814 18.804 1.00 71.88 267 ARG A O 1
ATOM 2190 N N . CYS A 1 268 ? -14.911 -31.265 16.850 1.00 78.25 268 CYS A N 1
ATOM 2191 C CA . CYS A 1 268 ? -15.725 -32.442 16.555 1.00 78.25 268 CYS A CA 1
ATOM 2192 C C . CYS A 1 268 ? -14.924 -33.643 16.009 1.00 78.25 268 CYS A C 1
ATOM 2194 O O . CYS A 1 268 ? -15.561 -34.650 15.718 1.00 78.25 268 CYS A O 1
ATOM 2196 N N . ASP A 1 269 ? -13.588 -33.553 15.857 1.00 68.50 269 ASP A N 1
ATOM 2197 C CA . ASP A 1 269 ? -12.675 -34.579 15.289 1.00 68.50 269 ASP A CA 1
ATOM 2198 C C . ASP A 1 269 ? -13.118 -35.181 13.938 1.00 68.50 269 ASP A C 1
ATOM 2200 O O . ASP A 1 269 ? -12.593 -36.189 13.473 1.00 68.50 269 ASP A O 1
ATOM 2204 N N . ARG A 1 270 ? -14.087 -34.550 13.266 1.00 75.94 270 ARG A N 1
ATOM 2205 C CA . ARG A 1 270 ? -14.534 -34.913 11.918 1.00 75.94 270 ARG A CA 1
ATOM 2206 C C . ARG A 1 270 ? -13.867 -34.026 10.881 1.00 75.94 270 ARG A C 1
ATOM 2208 O O . ARG A 1 270 ? -13.510 -32.879 11.170 1.00 75.94 270 ARG A O 1
ATOM 2215 N N . GLU A 1 271 ? -13.766 -34.557 9.670 1.00 73.31 271 GLU A N 1
ATOM 2216 C CA . GLU A 1 271 ? -13.323 -33.817 8.491 1.00 73.31 271 GLU A CA 1
ATOM 2217 C C . GLU A 1 271 ? -14.214 -32.582 8.257 1.00 73.31 271 GLU A C 1
ATOM 2219 O O . GLU A 1 271 ? -15.413 -32.590 8.571 1.00 73.31 271 GLU A O 1
ATOM 2224 N N . TRP A 1 272 ? -13.622 -31.481 7.782 1.00 72.31 272 TRP A N 1
ATOM 2225 C CA . TRP A 1 272 ? -14.281 -30.167 7.672 1.00 72.31 272 TRP A CA 1
ATOM 2226 C C . TRP A 1 272 ? -15.611 -30.202 6.902 1.00 72.31 272 TRP A C 1
ATOM 2228 O O . TRP A 1 272 ? -16.561 -29.505 7.259 1.00 72.31 272 TRP A O 1
ATOM 2238 N N . ASP A 1 273 ? -15.686 -31.044 5.883 1.00 68.50 273 ASP A N 1
ATOM 2239 C CA . ASP A 1 273 ? -16.815 -31.292 4.991 1.00 68.50 273 ASP A CA 1
ATOM 2240 C C . ASP A 1 273 ? -17.943 -32.127 5.628 1.00 68.50 273 ASP A C 1
ATOM 2242 O O . ASP A 1 273 ? -19.068 -32.133 5.125 1.00 68.50 273 ASP A O 1
ATOM 2246 N N . GLN A 1 274 ? -17.701 -32.735 6.794 1.00 68.44 274 GLN A N 1
ATOM 2247 C CA . GLN A 1 274 ? -18.677 -33.537 7.545 1.00 68.44 274 GLN A CA 1
ATOM 2248 C C . GLN A 1 274 ? -18.984 -32.985 8.950 1.00 68.44 274 GLN A C 1
ATOM 2250 O O . GLN A 1 274 ? -19.758 -33.588 9.708 1.00 68.44 274 GLN A O 1
ATOM 2255 N N . CYS A 1 275 ? -18.401 -31.843 9.340 1.00 76.12 275 CYS A N 1
ATOM 2256 C CA . CYS A 1 275 ? -18.633 -31.269 10.665 1.00 76.12 275 CYS A CA 1
ATOM 2257 C C . CYS A 1 275 ? -19.908 -30.405 10.717 1.00 76.12 275 CYS A C 1
ATOM 2259 O O . CYS A 1 275 ? -19.946 -29.245 10.293 1.00 76.12 275 CYS A O 1
ATOM 2261 N N . TYR A 1 276 ? -20.947 -30.942 11.362 1.00 74.75 276 TYR A N 1
ATOM 2262 C CA . TYR A 1 276 ? -22.212 -30.243 11.634 1.00 74.75 276 TYR A CA 1
ATOM 2263 C C . TYR A 1 276 ? -22.050 -28.954 12.462 1.00 74.75 276 TYR A C 1
ATOM 2265 O O . TYR A 1 276 ? -22.889 -28.057 12.375 1.00 74.75 276 TYR A O 1
ATOM 2273 N N . CYS A 1 277 ? -20.958 -28.812 13.223 1.00 76.06 277 CYS A N 1
ATOM 2274 C CA . CYS A 1 277 ? -20.665 -27.601 13.998 1.00 76.06 277 CYS A CA 1
ATOM 2275 C C . CYS A 1 277 ? -20.392 -26.369 13.114 1.00 76.06 277 CYS A C 1
ATOM 2277 O O . CYS A 1 277 ? -20.560 -25.241 13.579 1.00 76.06 277 CYS A O 1
ATOM 2279 N N . CYS A 1 278 ? -19.976 -26.572 11.859 1.00 63.56 278 CYS A N 1
ATOM 2280 C CA . CYS A 1 278 ? -19.660 -25.505 10.907 1.00 63.56 278 CYS A CA 1
ATOM 2281 C C . CYS A 1 278 ? -20.821 -25.197 9.946 1.00 63.56 278 CYS A C 1
ATOM 2283 O O . CYS A 1 278 ? -20.934 -24.061 9.489 1.00 63.56 278 CYS A O 1
ATOM 2285 N N . GLN A 1 279 ? -21.722 -26.155 9.690 1.00 62.41 279 GLN A N 1
ATOM 2286 C CA . GLN A 1 279 ? -22.873 -25.957 8.794 1.00 62.41 279 GLN A CA 1
ATOM 2287 C C . GLN A 1 279 ? -24.019 -25.136 9.412 1.00 62.41 279 GLN A C 1
ATOM 2289 O O . GLN A 1 279 ? -24.749 -24.469 8.681 1.00 62.41 279 GLN A O 1
ATOM 2294 N N . GLN A 1 280 ? -24.175 -25.109 10.741 1.00 55.94 280 GLN A N 1
ATOM 2295 C CA . GLN A 1 280 ? -25.321 -24.437 11.381 1.00 55.94 280 GLN A CA 1
ATOM 2296 C C . GLN A 1 280 ? -25.210 -22.905 11.545 1.00 55.94 280 GLN A C 1
ATOM 2298 O O . GLN A 1 280 ? -26.135 -22.282 12.055 1.00 55.94 280 GLN A O 1
ATOM 2303 N N . ASN A 1 281 ? -24.135 -22.258 11.080 1.00 46.50 281 ASN A N 1
ATOM 2304 C CA . ASN A 1 281 ? -23.948 -20.803 11.223 1.00 46.50 281 ASN A CA 1
ATOM 2305 C C . ASN A 1 281 ? -24.265 -19.979 9.956 1.00 46.50 281 ASN A C 1
ATOM 2307 O O . ASN A 1 281 ? -23.777 -18.855 9.822 1.00 46.50 281 ASN A O 1
ATOM 2311 N N . SER A 1 282 ? -25.113 -20.485 9.056 1.00 41.62 282 SER A N 1
ATOM 2312 C CA . SER A 1 282 ? -25.643 -19.704 7.927 1.00 41.62 282 SER A CA 1
ATOM 2313 C C . SER A 1 282 ? -27.103 -19.303 8.182 1.00 41.62 282 SER A C 1
ATOM 2315 O O . SER A 1 282 ? -27.991 -20.133 7.990 1.00 41.62 282 SER A O 1
ATOM 2317 N N . PRO A 1 283 ? -27.414 -18.051 8.580 1.00 48.41 283 PRO A N 1
ATOM 2318 C CA . PRO A 1 283 ? -28.793 -17.586 8.604 1.00 48.41 283 PRO A CA 1
ATOM 2319 C C . PRO A 1 283 ? -29.258 -17.205 7.187 1.00 48.41 283 PRO A C 1
ATOM 2321 O O . PRO A 1 283 ? -28.915 -16.146 6.672 1.00 48.41 283 PRO A O 1
ATOM 2324 N N . THR A 1 284 ? -30.023 -18.129 6.594 1.00 51.62 284 THR A N 1
ATOM 2325 C CA . THR A 1 284 ? -31.261 -17.985 5.786 1.00 51.62 284 THR A CA 1
ATOM 2326 C C . THR A 1 284 ? -31.432 -16.857 4.757 1.00 51.62 284 THR A C 1
ATOM 2328 O O . THR A 1 284 ? -31.380 -15.683 5.098 1.00 51.62 284 THR A O 1
ATOM 2331 N N . THR A 1 285 ? -31.935 -17.220 3.565 1.00 40.88 285 THR A N 1
ATOM 2332 C CA . THR A 1 285 ? -33.251 -16.747 3.058 1.00 40.88 285 THR A CA 1
ATOM 2333 C C . THR A 1 285 ? -33.787 -17.641 1.923 1.00 40.88 285 THR A C 1
ATOM 2335 O O . THR A 1 285 ? -33.247 -17.661 0.825 1.00 40.88 285 THR A O 1
ATOM 2338 N N . SER A 1 286 ? -34.873 -18.376 2.184 1.00 34.97 286 SER A N 1
ATOM 2339 C CA . SER A 1 286 ? -36.104 -18.397 1.364 1.00 34.97 286 SER A CA 1
ATOM 2340 C C . SER A 1 286 ? -37.059 -19.484 1.879 1.00 34.97 286 SER A C 1
ATOM 2342 O O . SER A 1 286 ? -36.902 -20.673 1.634 1.00 34.97 286 SER A O 1
ATOM 2344 N N . SER A 1 287 ? -38.067 -19.052 2.633 1.00 38.09 287 SER A N 1
ATOM 2345 C CA . SER A 1 287 ? -39.247 -19.840 2.987 1.00 38.09 287 SER A CA 1
ATOM 2346 C C . SER A 1 287 ? -40.450 -18.987 2.610 1.00 38.09 287 SER A C 1
ATOM 2348 O O . SER A 1 287 ? -40.747 -17.993 3.273 1.00 38.09 287 SER A O 1
ATOM 2350 N N . VAL A 1 288 ? -41.095 -19.350 1.506 1.00 38.25 288 VAL A N 1
ATOM 2351 C CA . VAL A 1 288 ? -42.352 -18.767 1.039 1.00 38.25 288 VAL A CA 1
ATOM 2352 C C . VAL A 1 288 ? -43.485 -19.477 1.778 1.00 38.25 288 VAL A C 1
ATOM 2354 O O . VAL A 1 288 ? -43.737 -20.655 1.548 1.00 38.25 288 VAL A O 1
ATOM 2357 N N . CYS A 1 289 ? -44.166 -18.762 2.673 1.00 36.44 289 CYS A N 1
ATOM 2358 C CA . CYS A 1 289 ? -45.427 -19.209 3.259 1.00 36.44 289 CYS A CA 1
ATOM 2359 C C . CYS A 1 289 ? -46.575 -18.898 2.293 1.00 36.44 289 CYS A C 1
ATOM 2361 O O . CYS A 1 289 ? -46.866 -17.735 2.014 1.00 36.44 289 CYS A O 1
ATOM 2363 N N . SER A 1 290 ? -47.257 -19.936 1.817 1.00 36.59 290 SER A N 1
ATOM 2364 C CA . SER A 1 290 ? -48.553 -19.823 1.151 1.00 36.59 290 SER A CA 1
ATOM 2365 C C . SER A 1 290 ? -49.661 -19.661 2.196 1.00 36.59 290 SER A C 1
ATOM 2367 O O . SER A 1 290 ? -49.989 -20.604 2.910 1.00 36.59 290 SER A O 1
ATOM 2369 N N . LEU A 1 291 ? -50.269 -18.477 2.262 1.00 33.53 291 LEU A N 1
ATOM 2370 C CA . LEU A 1 291 ? -51.568 -18.254 2.899 1.00 33.53 291 LEU A CA 1
ATOM 2371 C C . LEU A 1 291 ? -52.592 -18.013 1.787 1.00 33.53 291 LEU A C 1
ATOM 2373 O O . LEU A 1 291 ? -52.580 -16.967 1.144 1.00 33.53 291 LEU A O 1
ATOM 2377 N N . SER A 1 292 ? -53.459 -19.000 1.550 1.00 38.00 292 SER A N 1
ATOM 2378 C CA . SER A 1 292 ? -54.632 -18.868 0.684 1.00 38.00 292 SER A CA 1
ATOM 2379 C C . SER A 1 292 ? -55.907 -19.137 1.479 1.00 38.00 292 SER A C 1
ATOM 2381 O O . SER A 1 292 ? -55.985 -20.012 2.340 1.00 38.00 292 SER A O 1
ATOM 2383 N N . SER A 1 293 ? -56.883 -18.297 1.184 1.00 39.56 293 SER A N 1
ATOM 2384 C CA . SER A 1 293 ? -58.129 -17.984 1.868 1.00 39.56 293 SER A CA 1
ATOM 2385 C C . SER A 1 293 ? -59.226 -19.050 1.767 1.00 39.56 293 SER A C 1
ATOM 2387 O O . SER A 1 293 ? -59.557 -19.499 0.672 1.00 39.56 293 SER A O 1
ATOM 2389 N N . ARG A 1 294 ? -59.902 -19.325 2.890 1.00 40.88 294 ARG A N 1
ATOM 2390 C CA . ARG A 1 294 ? -61.293 -19.818 3.012 1.00 40.88 294 ARG A CA 1
ATOM 2391 C C . ARG A 1 294 ? -61.815 -19.294 4.358 1.00 40.88 294 ARG A C 1
ATOM 2393 O O . ARG A 1 294 ? -61.075 -19.351 5.326 1.00 40.88 294 ARG A O 1
ATOM 2400 N N . GLY A 1 295 ? -63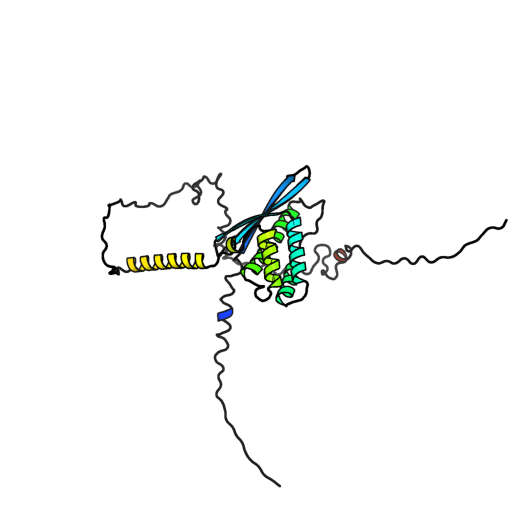.015 -18.774 4.574 1.00 40.91 295 GLY A N 1
ATOM 2401 C CA . GLY A 1 295 ? -64.207 -18.486 3.789 1.00 40.91 295 GLY A CA 1
ATOM 2402 C C . GLY A 1 295 ? -65.234 -17.958 4.808 1.00 40.91 295 GLY A C 1
ATOM 2403 O O . GLY A 1 295 ? -65.308 -18.470 5.925 1.00 40.91 295 GLY A O 1
ATOM 2404 N N . ARG A 1 296 ? -65.957 -16.886 4.466 1.00 40.09 296 ARG A N 1
ATOM 2405 C CA . ARG A 1 296 ? -66.956 -16.225 5.327 1.00 40.09 296 ARG A CA 1
ATOM 2406 C C . ARG A 1 296 ? -68.105 -17.173 5.700 1.00 40.09 296 ARG A C 1
ATOM 2408 O O . ARG A 1 296 ? -68.627 -17.867 4.833 1.00 40.09 296 ARG A O 1
ATOM 2415 N N . LYS A 1 297 ? -68.583 -17.085 6.945 1.00 51.34 297 LYS A N 1
ATOM 2416 C CA . LYS A 1 297 ? -69.979 -17.368 7.315 1.00 51.34 297 LYS A CA 1
ATOM 2417 C C . LYS A 1 297 ? -70.570 -16.112 7.954 1.00 51.34 297 LYS A C 1
ATOM 2419 O O . LYS A 1 297 ? -69.975 -15.544 8.864 1.00 51.34 297 LYS A O 1
ATOM 2424 N N . VAL A 1 298 ? -71.703 -15.679 7.415 1.00 52.50 298 VAL A N 1
ATOM 2425 C CA . VAL A 1 298 ? -72.553 -14.581 7.897 1.00 52.50 298 VAL A CA 1
ATOM 2426 C C . VAL A 1 298 ? -73.600 -15.180 8.843 1.00 52.50 298 VAL A C 1
ATOM 2428 O O . VAL A 1 298 ? -74.122 -16.248 8.514 1.00 52.50 298 VAL A O 1
ATOM 2431 N N . PRO A 1 299 ? -73.939 -14.546 9.978 1.00 59.72 299 PRO A N 1
ATOM 2432 C CA . PRO A 1 299 ? -75.148 -14.878 10.709 1.00 59.72 299 PRO A CA 1
ATOM 2433 C C . PRO A 1 299 ? -76.342 -14.064 10.197 1.00 59.72 299 PRO A C 1
ATOM 2435 O O . PRO A 1 299 ? -76.238 -12.883 9.877 1.00 59.72 299 PRO A O 1
ATOM 2438 N N . VAL A 1 300 ? -77.466 -14.768 10.131 1.00 57.50 300 VAL A N 1
ATOM 2439 C CA . VAL A 1 300 ? -78.827 -14.284 9.907 1.00 57.50 300 VAL A CA 1
ATOM 2440 C C . VAL A 1 300 ? -79.233 -13.321 11.023 1.00 57.50 300 VAL A C 1
ATOM 2442 O O . VAL A 1 300 ? -79.052 -13.670 12.190 1.00 57.50 300 VAL A O 1
ATOM 2445 N N . LEU A 1 301 ? -79.796 -12.169 10.647 1.00 56.38 301 LEU A N 1
ATOM 2446 C CA . LEU A 1 301 ? -81.015 -11.543 11.185 1.00 56.38 301 LEU A CA 1
ATOM 2447 C C . LEU A 1 301 ? -81.452 -10.417 10.239 1.00 56.38 301 LEU A C 1
ATOM 2449 O O . LEU A 1 301 ? -80.571 -9.630 9.828 1.00 56.38 301 LEU A O 1
#

Mean predicted aligned error: 19.44 Å

pLDDT: mean 73.98, std 21.37, range [33.31, 98.56]